Protein AF-A0A9P5SXA9-F1 (afdb_monomer_lite)

Structure (mmCIF, N/CA/C/O backbone):
data_AF-A0A9P5SXA9-F1
#
_entry.id   AF-A0A9P5SXA9-F1
#
loop_
_atom_site.group_PDB
_atom_site.id
_atom_site.type_symbol
_atom_site.label_atom_id
_atom_site.label_alt_id
_atom_site.label_comp_id
_atom_site.label_asym_id
_atom_site.label_entity_id
_atom_site.label_seq_id
_atom_site.pdbx_PDB_ins_code
_atom_site.Cartn_x
_atom_site.Cartn_y
_atom_site.Cartn_z
_atom_site.occupancy
_atom_site.B_iso_or_equiv
_atom_site.auth_seq_id
_atom_site.auth_comp_id
_atom_site.auth_asym_id
_atom_site.auth_atom_id
_atom_site.pdbx_PDB_model_num
ATOM 1 N N . MET A 1 1 ? -38.024 2.289 24.657 1.00 68.25 1 MET A N 1
ATOM 2 C CA . MET A 1 1 ? -37.169 1.736 25.730 1.00 68.25 1 MET A CA 1
ATOM 3 C C . MET A 1 1 ? -35.735 2.131 25.412 1.00 68.25 1 MET A C 1
ATOM 5 O O . MET A 1 1 ? -35.262 1.760 24.346 1.00 68.25 1 MET A O 1
ATOM 9 N N . SER A 1 2 ? -35.085 2.952 26.241 1.00 73.56 2 SER A N 1
ATOM 10 C CA . SER A 1 2 ? -33.697 3.376 25.991 1.00 73.56 2 SER A CA 1
ATOM 11 C C . SER A 1 2 ? -32.734 2.231 26.290 1.00 73.56 2 SER A C 1
ATOM 13 O O . SER A 1 2 ? -32.845 1.593 27.336 1.00 73.56 2 SER A O 1
ATOM 15 N N . ALA A 1 3 ? -31.807 1.958 25.372 1.00 77.06 3 ALA A N 1
ATOM 16 C CA . ALA A 1 3 ? -30.779 0.943 25.567 1.00 77.06 3 ALA A CA 1
ATOM 17 C C . ALA A 1 3 ? -29.860 1.308 26.757 1.00 77.06 3 ALA A C 1
ATOM 19 O O . ALA A 1 3 ? -29.607 2.493 26.994 1.00 77.06 3 ALA A O 1
ATOM 20 N N . PRO A 1 4 ? -29.354 0.319 27.515 1.00 84.00 4 PRO A N 1
ATOM 21 C CA . PRO A 1 4 ? -28.455 0.569 28.635 1.00 84.00 4 PRO A CA 1
ATOM 22 C C . PRO A 1 4 ? -27.124 1.160 28.150 1.00 84.00 4 PRO A C 1
ATOM 24 O O . PRO A 1 4 ? -26.476 0.613 27.256 1.00 84.00 4 PRO A O 1
ATOM 27 N N . LYS A 1 5 ? -26.702 2.270 28.767 1.00 91.19 5 LYS A N 1
ATOM 28 C CA . LYS A 1 5 ? -25.416 2.917 28.476 1.00 91.19 5 LYS A CA 1
ATOM 29 C C . LYS A 1 5 ? -24.250 2.060 28.966 1.00 91.19 5 LYS A C 1
ATOM 31 O O . LYS A 1 5 ? -24.265 1.545 30.085 1.00 91.19 5 LYS A O 1
ATOM 36 N N . LEU A 1 6 ? -23.216 1.941 28.143 1.00 93.81 6 LEU A N 1
ATOM 37 C CA . LEU A 1 6 ? -21.997 1.193 28.451 1.00 93.81 6 LEU A CA 1
ATOM 38 C C . LEU A 1 6 ? -21.001 2.094 29.188 1.00 93.81 6 LEU A C 1
ATOM 40 O O . LEU A 1 6 ? -20.871 3.263 28.847 1.00 93.81 6 LEU A O 1
ATOM 44 N N . LYS A 1 7 ? -20.261 1.557 30.161 1.00 94.00 7 LYS A N 1
ATOM 45 C CA . LYS A 1 7 ? -19.210 2.281 30.903 1.00 94.00 7 LYS A CA 1
ATOM 46 C C . LYS A 1 7 ? -17.819 1.754 30.554 1.00 94.00 7 LYS A C 1
ATOM 48 O O . LYS A 1 7 ? -17.688 0.583 30.180 1.00 94.00 7 LYS A O 1
ATOM 53 N N . CYS A 1 8 ? -16.801 2.608 30.654 1.00 93.50 8 CYS A N 1
ATOM 54 C CA . CYS A 1 8 ? -15.398 2.188 30.594 1.00 93.50 8 CYS A CA 1
ATOM 55 C C . CYS A 1 8 ? -14.982 1.533 31.925 1.00 93.50 8 CYS A C 1
ATOM 57 O O . CYS A 1 8 ? -15.440 1.958 32.983 1.00 93.50 8 CYS A O 1
ATOM 59 N N . SER A 1 9 ? -14.124 0.510 31.869 1.00 89.94 9 SER A N 1
ATOM 60 C CA . SER A 1 9 ? -13.563 -0.168 33.048 1.00 89.94 9 SER A CA 1
ATOM 61 C C . SER A 1 9 ? -12.592 0.714 33.835 1.00 89.94 9 SER A C 1
ATOM 63 O O . SER A 1 9 ? -12.562 0.639 35.055 1.00 89.94 9 SER A O 1
ATOM 65 N N . GLU A 1 10 ? -11.841 1.567 33.139 1.00 87.88 10 GLU A N 1
ATOM 66 C CA . GLU A 1 10 ? -10.810 2.437 33.723 1.00 87.88 10 GLU A CA 1
ATOM 67 C C . GLU A 1 10 ? -11.310 3.868 33.968 1.00 87.88 10 GLU A C 1
ATOM 69 O O . GLU A 1 10 ? -10.736 4.618 34.749 1.00 87.88 10 GLU A O 1
ATOM 74 N N . CYS A 1 11 ? -12.425 4.254 33.339 1.00 88.06 11 CYS A N 1
ATOM 75 C CA . CYS A 1 11 ? -13.067 5.561 33.503 1.00 88.06 11 CYS A CA 1
ATOM 76 C C . CYS A 1 11 ? -14.565 5.401 33.800 1.00 88.06 11 CYS A C 1
ATOM 78 O O . CYS A 1 11 ? -15.390 5.556 32.892 1.00 88.06 11 CYS A O 1
ATOM 80 N N . PRO A 1 12 ? -14.958 5.132 35.060 1.00 86.88 12 PRO A N 1
ATOM 81 C CA . PRO A 1 12 ? -16.361 4.910 35.429 1.00 86.88 12 PRO A CA 1
ATOM 82 C C . PRO A 1 12 ? -17.277 6.111 35.150 1.00 86.88 12 PRO A C 1
ATOM 84 O O . PRO A 1 12 ? -18.495 5.952 35.042 1.00 86.88 12 PRO A O 1
ATOM 87 N N . SER A 1 13 ? -16.687 7.306 35.042 1.00 90.81 13 SER A N 1
ATOM 88 C CA . SER A 1 13 ? -17.357 8.570 34.732 1.00 90.81 13 SER A CA 1
ATOM 89 C C . SER A 1 13 ? -17.796 8.689 33.270 1.00 90.81 13 SER A C 1
ATOM 91 O O . SER A 1 13 ? -18.710 9.456 32.976 1.00 90.81 13 SER A O 1
ATOM 93 N N . GLN A 1 14 ? -17.190 7.929 32.353 1.00 92.38 14 GLN A N 1
ATOM 94 C CA . GLN A 1 14 ? -17.508 7.983 30.928 1.00 92.38 14 GLN A CA 1
ATOM 95 C C . GLN A 1 14 ? -18.556 6.929 30.559 1.00 92.38 14 GLN A C 1
ATOM 97 O O . GLN A 1 14 ? -18.410 5.738 30.858 1.00 92.38 14 GLN A O 1
ATOM 102 N N . THR A 1 15 ? -19.616 7.374 29.879 1.00 95.31 15 THR A N 1
ATOM 103 C CA . THR A 1 15 ? -20.700 6.512 29.385 1.00 95.31 15 THR A CA 1
ATOM 104 C C . THR A 1 15 ? -20.813 6.606 27.869 1.00 95.31 15 THR A C 1
ATOM 106 O O . THR A 1 15 ? -20.615 7.675 27.301 1.00 95.31 15 THR A O 1
ATOM 109 N N . PHE A 1 16 ? -21.139 5.492 27.220 1.00 94.62 16 PHE A N 1
ATOM 110 C CA . PHE A 1 16 ? -21.165 5.349 25.767 1.00 94.62 16 PHE A CA 1
ATOM 111 C C . PHE A 1 16 ? -22.472 4.708 25.318 1.00 94.62 16 PHE A C 1
ATOM 113 O O . PHE A 1 16 ? -22.967 3.774 25.958 1.00 94.62 16 PHE A O 1
ATOM 120 N N . ASP A 1 17 ? -22.985 5.156 24.177 1.00 93.94 17 ASP A N 1
ATOM 121 C CA . ASP A 1 17 ? -24.229 4.637 23.603 1.00 93.94 17 ASP A CA 1
ATOM 122 C C . ASP A 1 17 ? -23.984 3.385 22.741 1.00 93.94 17 ASP A C 1
ATOM 124 O O . ASP A 1 17 ? -24.914 2.660 22.394 1.00 93.94 17 ASP A O 1
ATOM 128 N N . SER A 1 18 ? -22.720 3.088 22.413 1.00 94.44 18 SER A N 1
ATOM 129 C CA . SER A 1 18 ? -22.338 1.909 21.629 1.00 94.44 18 SER A CA 1
ATOM 130 C C . SER A 1 18 ? -21.039 1.257 22.106 1.00 94.44 18 SER A C 1
ATOM 132 O O . SER A 1 18 ? -20.139 1.904 22.652 1.00 94.44 18 SER A O 1
ATOM 134 N N . LYS A 1 19 ? -20.915 -0.056 21.854 1.00 92.31 19 LYS A N 1
ATOM 135 C CA . LYS A 1 19 ? -19.689 -0.824 22.144 1.00 92.31 19 LYS A CA 1
ATOM 136 C C . LYS A 1 19 ? -18.479 -0.266 21.391 1.00 92.31 19 LYS A C 1
ATOM 138 O O . LYS A 1 19 ? -17.380 -0.258 21.937 1.00 92.31 19 LYS A O 1
ATOM 143 N N . GLU A 1 20 ? -18.694 0.226 20.173 1.00 92.69 20 GLU A N 1
ATOM 144 C CA . GLU A 1 20 ? -17.646 0.785 19.320 1.00 92.69 20 GLU A CA 1
ATOM 145 C C . GLU A 1 20 ? -17.099 2.112 19.865 1.00 92.69 20 GLU A C 1
ATOM 147 O O . GLU A 1 20 ? -15.885 2.292 19.927 1.00 92.69 20 GLU A O 1
ATOM 152 N N . GLN A 1 21 ? -17.963 3.012 20.350 1.00 93.06 21 GLN A N 1
ATOM 153 C CA . GLN A 1 21 ? -17.519 4.246 21.012 1.00 93.06 21 GLN A CA 1
ATOM 154 C C . GLN A 1 21 ? -16.681 3.948 22.261 1.00 93.06 21 GLN A C 1
ATOM 156 O O . GLN A 1 21 ? -15.612 4.534 22.433 1.00 93.06 21 GLN A O 1
ATOM 161 N N . ARG A 1 22 ? -17.115 2.987 23.092 1.00 94.44 22 ARG A N 1
ATOM 162 C CA . ARG A 1 22 ? -16.336 2.548 24.259 1.00 94.44 22 ARG A CA 1
ATOM 163 C C . ARG A 1 22 ? -14.976 1.986 23.842 1.00 94.44 22 ARG A C 1
ATOM 165 O O . ARG A 1 22 ? -13.965 2.326 24.446 1.00 94.44 22 ARG A O 1
ATOM 172 N N . ARG A 1 23 ? -14.940 1.136 22.808 1.00 91.56 23 ARG A N 1
ATOM 173 C CA . ARG A 1 23 ? -13.695 0.544 22.293 1.00 91.56 23 ARG A CA 1
ATOM 174 C C . ARG A 1 23 ? -12.734 1.622 21.792 1.00 91.56 23 ARG A C 1
ATOM 176 O O . ARG A 1 23 ? -11.554 1.573 22.125 1.00 91.56 23 ARG A O 1
ATOM 183 N N . ARG A 1 24 ? -13.237 2.602 21.035 1.00 91.00 24 ARG A N 1
ATOM 184 C CA . ARG A 1 24 ? -12.450 3.745 20.554 1.00 91.00 24 ARG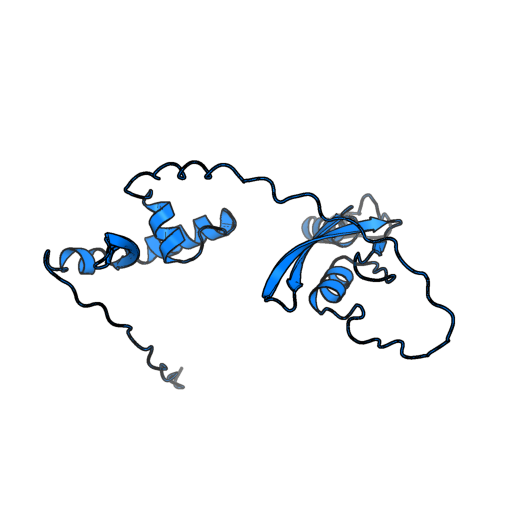 A CA 1
ATOM 185 C C . ARG A 1 24 ? -11.874 4.560 21.708 1.00 91.00 24 ARG A C 1
ATOM 187 O O . ARG A 1 24 ? -10.689 4.856 21.685 1.00 91.00 24 ARG A O 1
ATOM 194 N N . HIS A 1 25 ? -12.675 4.845 22.734 1.00 90.75 25 HIS A N 1
ATOM 195 C CA . HIS A 1 25 ? -12.199 5.523 23.938 1.00 90.75 25 HIS A CA 1
ATOM 196 C C . HIS A 1 25 ? -11.067 4.745 24.626 1.00 90.75 25 HIS A C 1
ATOM 198 O O . HIS A 1 25 ? -10.008 5.314 24.870 1.00 90.75 25 HIS A O 1
ATOM 204 N N . CYS A 1 26 ? -11.230 3.440 24.864 1.00 88.56 26 CYS A N 1
ATOM 205 C CA . CYS A 1 26 ? -10.159 2.628 25.455 1.00 88.56 26 CYS A CA 1
ATOM 206 C C . CYS A 1 26 ? -8.877 2.648 24.603 1.00 88.56 26 CYS A C 1
ATOM 208 O O . CYS A 1 26 ? -7.780 2.780 25.131 1.00 88.56 26 CYS A O 1
ATOM 210 N N . LEU A 1 27 ? -9.005 2.602 23.276 1.00 87.12 27 LEU A N 1
ATOM 211 C CA . LEU A 1 27 ? -7.866 2.688 22.356 1.00 87.12 27 LEU A CA 1
ATOM 212 C C . LEU A 1 27 ? -7.170 4.059 22.332 1.00 87.12 27 LEU A C 1
ATOM 214 O O . LEU A 1 27 ? -6.015 4.133 21.908 1.00 87.12 27 LEU A O 1
ATOM 218 N N . GLU A 1 28 ? -7.855 5.137 22.706 1.00 84.94 28 GLU A N 1
ATOM 219 C CA . GLU A 1 28 ? -7.305 6.499 22.681 1.00 84.94 28 GLU A CA 1
ATOM 220 C C . GLU A 1 28 ? -6.733 6.942 24.029 1.00 84.94 28 GLU A C 1
ATOM 222 O O . GLU A 1 28 ? -5.735 7.668 24.055 1.00 84.94 28 GLU A O 1
ATOM 227 N N . TYR A 1 29 ? -7.343 6.506 25.129 1.00 83.75 29 TYR A N 1
ATOM 228 C CA . TYR A 1 29 ? -7.031 6.992 26.473 1.00 83.75 29 TYR A CA 1
ATOM 229 C C . TYR A 1 29 ? -6.305 5.959 27.343 1.00 83.75 29 TYR A C 1
ATOM 231 O O . TYR A 1 29 ? -5.542 6.371 28.208 1.00 83.75 29 TYR A O 1
ATOM 239 N N . HIS A 1 30 ? -6.466 4.659 27.065 1.00 84.69 30 HIS A N 1
ATOM 240 C CA . HIS A 1 30 ? -5.994 3.558 27.928 1.00 84.69 30 HIS A CA 1
ATOM 241 C C . HIS A 1 30 ? -5.056 2.584 27.201 1.00 84.69 30 HIS A C 1
ATOM 243 O O . HIS A 1 30 ? -4.965 1.411 27.541 1.00 84.69 30 HIS A O 1
ATOM 249 N N . SER A 1 31 ? -4.404 3.020 26.119 1.00 86.88 31 SER A N 1
ATOM 250 C CA . SER A 1 31 ? -3.364 2.198 25.490 1.00 86.88 31 SER A CA 1
ATOM 251 C C . SER A 1 31 ? -2.041 2.420 26.212 1.00 86.88 31 SER A C 1
ATOM 253 O O . SER A 1 31 ? -1.509 3.522 26.136 1.00 86.88 31 SER A O 1
ATOM 255 N N . GLU A 1 32 ? -1.482 1.369 26.811 1.00 88.69 32 GLU A N 1
ATOM 256 C CA . GLU A 1 32 ? -0.187 1.420 27.513 1.00 88.69 32 GLU A CA 1
ATOM 257 C C . GLU A 1 32 ? 0.946 1.960 26.630 1.00 88.69 32 GLU A C 1
ATOM 259 O O . GLU A 1 32 ? 1.801 2.718 27.077 1.00 88.69 32 GLU A O 1
ATOM 264 N N . SER A 1 33 ? 0.943 1.607 25.345 1.00 91.00 33 SER A N 1
ATOM 265 C CA . SER A 1 33 ? 1.870 2.161 24.365 1.00 91.00 33 SER A CA 1
ATOM 266 C C . SER A 1 33 ? 1.293 2.121 22.952 1.00 91.00 33 SER A C 1
ATOM 268 O O . SER A 1 33 ? 0.279 1.469 22.665 1.00 91.00 33 SER A O 1
ATOM 270 N N . PHE A 1 34 ? 1.910 2.865 22.037 1.00 91.19 34 PHE A N 1
ATOM 271 C CA . PHE A 1 34 ? 1.612 2.767 20.612 1.00 91.19 34 PHE A CA 1
ATOM 272 C C . PHE A 1 34 ? 2.799 3.182 19.749 1.00 91.19 34 PHE A C 1
ATOM 274 O O . PHE A 1 34 ? 3.657 3.949 20.168 1.00 91.19 34 PHE A O 1
ATOM 281 N N . VAL A 1 35 ? 2.818 2.698 18.507 1.00 90.38 35 VAL A N 1
ATOM 282 C CA . VAL A 1 35 ? 3.877 3.012 17.543 1.00 90.38 35 VAL A CA 1
ATOM 283 C C . VAL A 1 35 ? 3.445 4.158 16.627 1.00 90.38 35 VAL A C 1
ATOM 285 O O . VAL A 1 35 ? 2.325 4.167 16.097 1.00 90.38 35 VAL A O 1
ATOM 288 N N . VAL A 1 36 ? 4.345 5.117 16.419 1.00 90.50 36 VAL A N 1
ATOM 289 C CA . VAL A 1 36 ? 4.231 6.204 15.440 1.00 90.50 36 VAL A CA 1
ATOM 290 C C . VAL A 1 36 ? 5.352 6.065 14.420 1.00 90.50 36 VAL A C 1
ATOM 292 O O . VAL A 1 36 ? 6.499 5.834 14.782 1.00 90.50 36 VAL A O 1
ATOM 295 N N . SER A 1 37 ? 5.025 6.202 13.138 1.00 89.06 37 SER A N 1
ATOM 296 C CA . SER A 1 37 ? 6.024 6.278 12.072 1.00 89.06 37 SER A CA 1
ATOM 297 C C . SER A 1 37 ? 6.340 7.741 11.783 1.00 89.06 37 SER A C 1
ATOM 299 O O . SER A 1 37 ? 5.430 8.512 11.467 1.00 89.06 37 SER A O 1
ATOM 301 N N . VAL A 1 38 ? 7.612 8.105 11.911 1.00 89.19 38 VAL A N 1
ATOM 302 C CA . VAL A 1 38 ? 8.133 9.460 11.704 1.00 89.19 38 VAL A CA 1
ATOM 303 C C . VAL A 1 38 ? 9.101 9.433 10.534 1.00 89.19 38 VAL A C 1
ATOM 305 O O . VAL A 1 38 ? 9.943 8.542 10.451 1.00 89.19 38 VAL A O 1
ATOM 308 N N . THR A 1 39 ? 8.980 10.400 9.632 1.00 85.25 39 THR A N 1
ATOM 309 C CA . THR A 1 39 ? 9.922 10.576 8.525 1.00 85.25 39 THR A CA 1
ATOM 310 C C . THR A 1 39 ? 11.017 11.542 8.965 1.00 85.25 39 THR A C 1
ATOM 312 O O . THR A 1 39 ? 10.729 12.687 9.316 1.00 85.25 39 THR A O 1
ATOM 315 N N . THR A 1 40 ? 12.266 11.086 8.977 1.00 81.38 40 THR A N 1
ATOM 316 C CA . THR A 1 40 ? 13.434 11.915 9.308 1.00 81.38 40 THR A CA 1
ATOM 317 C C . THR A 1 40 ? 13.748 12.902 8.178 1.00 81.38 40 THR A C 1
ATOM 319 O O . THR A 1 40 ? 13.273 12.748 7.053 1.00 81.38 40 THR A O 1
ATOM 322 N N . LYS A 1 41 ? 14.622 13.891 8.436 1.00 80.81 41 LYS A N 1
ATOM 323 C CA . LYS A 1 41 ? 15.126 14.815 7.395 1.00 80.81 41 LYS A CA 1
ATOM 324 C C . LYS A 1 41 ? 15.796 14.084 6.219 1.00 80.81 41 LYS A C 1
ATOM 326 O O . LYS A 1 41 ? 15.776 14.584 5.104 1.00 80.81 41 LYS A O 1
ATOM 331 N N . SER A 1 42 ? 16.346 12.890 6.455 1.00 83.00 42 SER A N 1
ATOM 332 C CA . SER A 1 42 ? 16.931 12.026 5.421 1.00 83.00 42 SER A CA 1
ATOM 333 C C . SER A 1 42 ? 15.899 11.239 4.600 1.00 83.00 42 SER A C 1
ATOM 335 O O . SER A 1 42 ? 16.283 10.460 3.734 1.00 83.00 42 SER A O 1
ATOM 337 N N . GLY A 1 43 ? 14.599 11.398 4.874 1.00 82.81 43 GLY A N 1
ATOM 338 C CA . GLY A 1 43 ? 13.525 10.649 4.218 1.00 82.81 43 GLY A CA 1
ATOM 339 C C . GLY A 1 43 ? 13.323 9.230 4.759 1.00 82.81 43 GLY A C 1
ATOM 340 O O . GLY A 1 43 ? 12.431 8.524 4.293 1.00 82.81 43 GLY A O 1
ATOM 341 N N . ALA A 1 44 ? 14.105 8.802 5.755 1.00 84.44 44 ALA A N 1
ATOM 342 C CA . ALA A 1 44 ? 13.945 7.490 6.370 1.00 84.44 44 ALA A CA 1
ATOM 343 C C . ALA A 1 44 ? 12.712 7.463 7.283 1.00 84.44 44 ALA A C 1
ATOM 345 O O . ALA A 1 44 ? 12.476 8.380 8.070 1.00 84.44 44 ALA A O 1
ATOM 346 N N . VAL A 1 45 ? 11.925 6.389 7.203 1.00 85.88 45 VAL A N 1
ATOM 347 C CA . VAL A 1 45 ? 10.767 6.182 8.080 1.00 85.88 45 VAL A CA 1
ATOM 348 C C . VAL A 1 45 ? 11.207 5.392 9.309 1.00 85.88 45 VAL A C 1
ATOM 350 O O . VAL A 1 45 ? 11.500 4.201 9.220 1.00 85.88 45 VAL A O 1
ATOM 353 N N . VAL A 1 46 ? 11.221 6.044 10.468 1.00 89.56 46 VAL A N 1
ATOM 354 C CA . VAL A 1 46 ? 11.565 5.438 11.759 1.00 89.56 46 VAL A CA 1
ATOM 355 C C . VAL A 1 46 ? 10.287 5.146 12.541 1.00 89.56 46 VAL A C 1
ATOM 357 O O . VAL A 1 46 ? 9.371 5.967 12.603 1.00 89.56 46 VAL A O 1
ATOM 360 N N . LYS A 1 47 ? 10.205 3.953 13.135 1.00 90.94 47 LYS A N 1
ATOM 361 C CA . LYS A 1 47 ? 9.108 3.564 14.030 1.00 90.94 47 LYS A CA 1
ATOM 362 C C . LYS A 1 47 ? 9.500 3.883 15.465 1.00 90.94 47 LYS A C 1
ATOM 364 O O . LYS A 1 47 ? 10.500 3.379 15.960 1.00 90.94 47 LYS A O 1
ATOM 369 N N . VAL A 1 48 ? 8.688 4.698 16.117 1.00 90.69 48 VAL A N 1
ATOM 370 C CA . VAL A 1 48 ? 8.923 5.217 17.460 1.00 90.69 48 VAL A CA 1
ATOM 371 C C . VAL A 1 48 ? 7.823 4.698 18.373 1.00 90.69 48 VAL A C 1
ATOM 373 O O . VAL A 1 48 ? 6.641 4.828 18.049 1.00 90.69 48 VAL A O 1
ATOM 376 N N . VAL A 1 49 ? 8.201 4.097 19.498 1.00 91.81 49 VAL A N 1
ATOM 377 C CA . VAL A 1 49 ? 7.257 3.638 20.521 1.00 91.81 49 VAL A CA 1
ATOM 378 C C . VAL A 1 49 ? 7.001 4.789 21.487 1.00 91.81 49 VAL A C 1
ATOM 380 O O . VAL A 1 49 ? 7.937 5.383 22.012 1.00 91.81 49 VAL A O 1
ATOM 383 N N . VAL A 1 50 ? 5.731 5.125 21.690 1.00 92.00 50 VAL A N 1
ATOM 384 C CA . VAL A 1 50 ? 5.282 6.131 22.653 1.00 92.00 50 VAL A CA 1
ATOM 385 C C . VAL A 1 50 ? 4.605 5.400 23.800 1.00 92.00 50 VAL A C 1
ATOM 387 O O . VAL A 1 50 ? 3.588 4.734 23.594 1.00 92.00 50 VAL A O 1
ATOM 390 N N . GLU A 1 51 ? 5.172 5.529 24.993 1.00 91.56 51 GLU A N 1
ATOM 391 C CA . GLU A 1 51 ? 4.684 4.889 26.212 1.00 91.56 51 GLU A CA 1
ATOM 392 C C . GLU A 1 51 ? 3.803 5.844 27.021 1.00 91.56 51 GLU A C 1
ATOM 394 O O . GLU A 1 51 ? 4.004 7.067 27.042 1.00 91.56 51 GLU A O 1
ATOM 399 N N . GLN A 1 52 ? 2.798 5.274 27.678 1.00 92.00 52 GLN A N 1
ATOM 400 C CA . GLN A 1 52 ? 1.950 5.974 28.624 1.00 92.00 52 GLN A CA 1
ATOM 401 C C . GLN A 1 52 ? 2.534 5.827 30.031 1.00 92.00 52 GLN A C 1
ATOM 403 O O . GLN A 1 52 ? 2.696 4.723 30.540 1.00 92.00 52 GLN A O 1
ATOM 408 N N . VAL A 1 53 ? 2.820 6.958 30.671 1.00 89.81 53 VAL A N 1
ATOM 409 C CA . VAL A 1 53 ? 3.310 7.034 32.050 1.00 89.81 53 VAL A CA 1
ATOM 410 C C . VAL A 1 53 ? 2.367 7.951 32.820 1.00 89.81 53 VAL A C 1
ATOM 412 O O . VAL A 1 53 ? 2.138 9.091 32.411 1.00 89.81 53 VAL A O 1
ATOM 415 N N . ASP A 1 54 ? 1.769 7.441 33.897 1.00 87.56 54 ASP A N 1
ATOM 416 C CA . ASP A 1 54 ? 0.813 8.172 34.746 1.00 87.56 54 ASP A CA 1
ATOM 417 C C . ASP A 1 54 ? -0.378 8.774 33.969 1.00 87.56 54 ASP A C 1
ATOM 419 O O . ASP A 1 54 ? -0.788 9.918 34.179 1.00 87.56 54 ASP A O 1
ATOM 423 N N . GLY A 1 55 ? -0.919 8.021 33.003 1.00 84.81 55 GLY A N 1
ATOM 424 C CA . GLY A 1 55 ? -2.054 8.458 32.180 1.00 84.81 55 GLY A CA 1
ATOM 425 C C . GLY A 1 55 ? -1.714 9.530 31.135 1.00 84.81 55 GLY A C 1
ATOM 426 O O . GLY A 1 55 ? -2.615 10.051 30.472 1.00 84.81 55 GLY A O 1
ATOM 427 N N . LYS A 1 56 ? -0.431 9.858 30.943 1.00 90.38 56 LYS A N 1
ATOM 428 C CA . LYS A 1 56 ? 0.048 10.782 29.906 1.00 90.38 56 LYS A CA 1
ATOM 429 C C . LYS A 1 56 ? 1.022 10.077 28.968 1.00 90.38 56 LYS A C 1
ATOM 431 O O . LYS A 1 56 ? 1.856 9.292 29.397 1.00 90.38 56 LYS A O 1
ATOM 436 N N . TYR A 1 57 ? 0.944 10.384 27.682 1.00 91.25 57 TYR A N 1
ATOM 437 C CA . TYR A 1 57 ? 1.889 9.895 26.684 1.00 91.25 57 TYR A CA 1
ATOM 438 C C . TYR A 1 57 ? 3.118 10.800 26.665 1.00 91.25 57 TYR A C 1
ATOM 440 O O . TYR A 1 57 ? 2.988 11.995 26.375 1.00 91.25 57 TYR A O 1
ATOM 448 N N . LYS A 1 58 ? 4.291 10.245 26.981 1.00 91.81 58 LYS A N 1
ATOM 449 C CA . LYS A 1 58 ? 5.559 10.988 26.962 1.00 91.81 58 LYS A CA 1
ATOM 450 C C . LYS A 1 58 ? 6.142 10.997 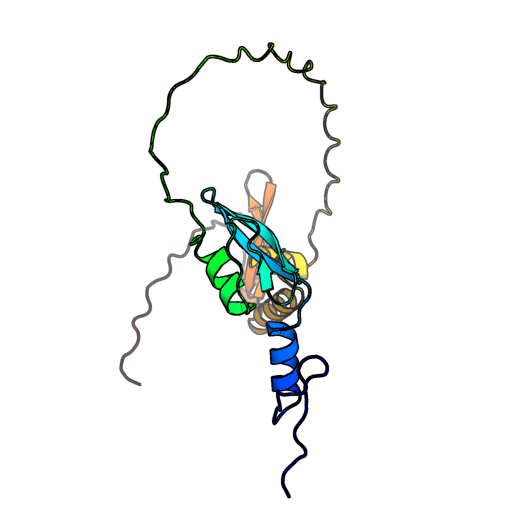25.555 1.00 91.81 58 LYS A C 1
ATOM 452 O O . LYS A 1 58 ? 6.226 9.950 24.913 1.00 91.81 58 LYS A O 1
ATOM 457 N N . CYS A 1 59 ? 6.531 12.171 25.066 1.00 90.06 59 CYS A N 1
ATOM 458 C CA . CYS A 1 59 ? 7.266 12.251 23.812 1.00 90.06 59 CYS A CA 1
ATOM 459 C C . CYS A 1 59 ? 8.691 11.702 24.019 1.00 90.06 59 CYS A C 1
ATOM 461 O O . CYS A 1 59 ? 9.344 12.086 24.984 1.00 90.06 59 CYS A O 1
ATOM 463 N N . PRO A 1 60 ? 9.209 10.832 23.138 1.00 87.75 60 PRO A N 1
ATOM 464 C CA . PRO A 1 60 ? 10.591 10.359 23.240 1.00 87.75 60 PRO A CA 1
ATOM 465 C C . PRO A 1 60 ? 11.617 11.380 22.727 1.00 87.75 60 PRO A C 1
ATOM 467 O O . PRO A 1 60 ? 12.814 11.162 22.876 1.00 87.75 60 PRO A O 1
ATOM 470 N N . PHE A 1 61 ? 11.163 12.478 22.115 1.00 86.69 61 PHE A N 1
ATOM 471 C CA . PHE A 1 61 ? 12.022 13.509 21.527 1.00 86.69 61 PHE A CA 1
ATOM 472 C C . PHE A 1 61 ? 12.062 14.813 22.335 1.00 86.69 61 PHE A C 1
ATOM 474 O O . PHE A 1 61 ? 12.920 15.651 22.080 1.00 86.69 61 PHE A O 1
ATOM 481 N N . CYS A 1 62 ? 11.154 15.015 23.295 1.00 86.62 62 CYS A N 1
ATOM 482 C CA . CYS A 1 62 ? 11.127 16.215 24.133 1.00 86.62 62 CYS A CA 1
ATOM 483 C C . CYS A 1 62 ? 10.519 15.935 25.515 1.00 86.62 62 CYS A C 1
ATOM 485 O O . CYS A 1 62 ? 9.978 14.862 25.768 1.00 86.62 62 CYS A O 1
ATOM 487 N N . ALA A 1 63 ? 10.571 16.924 26.410 1.00 86.88 63 ALA A N 1
ATOM 488 C CA . ALA A 1 63 ? 10.005 16.824 27.757 1.00 86.88 63 ALA A CA 1
ATOM 489 C C . ALA A 1 63 ? 8.469 16.987 27.813 1.00 86.88 63 ALA A C 1
ATOM 491 O O . ALA A 1 63 ? 7.880 16.897 28.893 1.00 86.88 63 ALA A O 1
ATOM 492 N N . GLU A 1 64 ? 7.798 17.236 26.682 1.00 87.69 64 GLU A N 1
ATOM 493 C CA . GLU A 1 64 ? 6.345 17.401 26.665 1.00 87.69 64 GLU A CA 1
ATOM 494 C C . GLU A 1 64 ? 5.609 16.068 26.847 1.00 87.69 64 GLU A C 1
ATOM 496 O O . GLU A 1 64 ? 6.026 14.997 26.393 1.00 87.69 64 GLU A O 1
ATOM 501 N N . SER A 1 65 ? 4.452 16.148 27.506 1.00 90.88 65 SER A N 1
ATOM 502 C CA . SER A 1 65 ? 3.546 15.018 27.682 1.00 90.88 65 SER A CA 1
ATOM 503 C C . SER A 1 65 ? 2.131 15.403 27.271 1.00 90.88 65 SER A C 1
ATOM 505 O O . SER A 1 65 ? 1.657 16.503 27.561 1.00 90.88 65 SER A O 1
ATOM 507 N N . VAL A 1 66 ? 1.447 14.489 26.584 1.00 90.06 66 VAL A N 1
ATOM 508 C CA . VAL A 1 66 ? 0.108 14.728 26.034 1.00 90.06 66 VAL A CA 1
ATOM 509 C C . VAL A 1 66 ? -0.871 13.714 26.608 1.00 90.06 66 VAL A C 1
ATOM 511 O O . VAL A 1 66 ? -0.574 12.529 26.709 1.00 90.06 66 VAL A O 1
ATOM 514 N N . THR A 1 67 ? -2.071 14.155 26.974 1.00 88.62 67 THR A N 1
ATOM 515 C CA . THR A 1 67 ? -3.093 13.304 27.616 1.00 88.62 67 THR A CA 1
ATOM 516 C C . THR A 1 67 ? -3.862 12.414 26.640 1.00 88.62 67 THR A C 1
ATOM 518 O O . THR A 1 67 ? -4.606 11.535 27.060 1.00 88.62 67 THR A O 1
ATOM 521 N N . THR A 1 68 ? -3.716 12.632 25.330 1.00 86.12 68 THR A N 1
ATOM 522 C CA . THR A 1 68 ? -4.449 11.886 24.299 1.00 86.12 68 THR A CA 1
ATOM 523 C C . THR A 1 68 ? -3.509 11.333 23.241 1.00 86.12 68 THR A C 1
ATOM 525 O O . THR A 1 68 ? -2.588 12.015 22.787 1.00 86.12 68 THR A O 1
ATOM 528 N N . LYS A 1 69 ? -3.800 10.117 22.773 1.00 88.31 69 LYS A N 1
ATOM 529 C CA . LYS A 1 69 ? -3.045 9.438 21.711 1.00 88.31 69 LYS A CA 1
ATOM 530 C C . LYS A 1 69 ? -3.029 10.204 20.387 1.00 88.31 69 LYS A C 1
ATOM 532 O O . LYS A 1 69 ? -2.048 10.193 19.647 1.00 88.31 69 LYS A O 1
ATOM 537 N N . ARG A 1 70 ? -4.136 10.882 20.063 1.00 88.12 70 ARG A N 1
ATOM 538 C CA . ARG A 1 70 ? -4.235 11.725 18.863 1.00 88.12 70 ARG A CA 1
ATOM 539 C C . ARG A 1 70 ? -3.316 12.940 18.968 1.00 88.12 70 ARG A C 1
ATOM 541 O O . ARG A 1 70 ? -2.650 13.265 17.988 1.00 88.12 70 ARG A O 1
ATOM 548 N N . GLY A 1 71 ? -3.275 13.579 20.137 1.00 87.50 71 GLY A N 1
ATOM 549 C CA . GLY A 1 71 ? -2.399 14.716 20.396 1.00 87.50 71 GLY A CA 1
ATOM 550 C C . GLY A 1 71 ? -0.922 14.329 20.340 1.00 87.50 71 GLY A C 1
ATOM 551 O O . GLY A 1 71 ? -0.167 14.981 19.628 1.00 87.50 71 GLY A O 1
ATOM 552 N N . SER A 1 72 ? -0.526 13.221 20.977 1.00 89.25 72 SER A N 1
ATOM 553 C CA . SER A 1 72 ? 0.859 12.732 20.917 1.00 89.25 72 SER A CA 1
ATOM 554 C C . SER A 1 72 ? 1.270 12.307 19.505 1.00 89.25 72 SER A C 1
ATOM 556 O O . SER A 1 72 ? 2.347 12.678 19.052 1.00 89.25 72 SER A O 1
ATOM 558 N N . ARG A 1 73 ? 0.404 11.624 18.741 1.00 89.88 73 ARG A N 1
ATOM 559 C CA . ARG A 1 73 ? 0.692 11.308 17.328 1.00 89.88 73 ARG A CA 1
ATOM 560 C C . ARG A 1 73 ? 0.874 12.567 16.479 1.00 89.88 73 ARG A C 1
ATOM 562 O O . ARG A 1 73 ? 1.757 12.586 15.628 1.00 89.88 73 ARG A O 1
ATOM 569 N N . LYS A 1 74 ? 0.029 13.585 16.676 1.00 89.69 74 LYS A N 1
ATOM 570 C CA . LYS A 1 74 ? 0.131 14.859 15.954 1.00 89.69 74 LYS A CA 1
ATOM 571 C C . LYS A 1 74 ? 1.450 15.559 16.289 1.00 89.69 74 LYS A C 1
ATOM 573 O O . LYS A 1 74 ? 2.205 15.871 15.380 1.00 89.69 74 LYS A O 1
ATOM 578 N N . HIS A 1 75 ? 1.746 15.691 17.580 1.00 89.50 75 HIS A N 1
ATOM 579 C CA . HIS A 1 75 ? 2.976 16.286 18.097 1.00 89.50 75 HIS A CA 1
ATOM 580 C C . HIS A 1 75 ? 4.237 15.617 17.522 1.00 89.50 75 HIS A C 1
ATOM 582 O O . HIS A 1 75 ? 5.094 16.295 16.966 1.00 89.50 75 HIS A O 1
ATOM 588 N N . VAL A 1 76 ? 4.303 14.281 17.572 1.00 88.62 76 VAL A N 1
ATOM 589 C CA . VAL A 1 76 ? 5.449 13.507 17.068 1.00 88.62 76 VAL A CA 1
ATOM 590 C C . VAL A 1 76 ? 5.564 13.569 15.537 1.00 88.62 76 VAL A C 1
ATOM 592 O O . VAL A 1 76 ? 6.666 13.604 15.006 1.00 88.62 76 VAL A O 1
ATOM 595 N N . LYS A 1 77 ? 4.444 13.573 14.798 1.00 84.69 77 LYS A N 1
ATOM 596 C CA . LYS A 1 77 ? 4.456 13.539 13.323 1.00 84.69 77 LYS A CA 1
ATOM 597 C C . LYS A 1 77 ? 4.750 14.897 12.690 1.00 84.69 77 LYS A C 1
ATOM 599 O O . LYS A 1 77 ? 5.380 14.951 11.640 1.00 84.69 77 LYS A O 1
ATOM 604 N N . GLU A 1 78 ? 4.258 15.975 13.288 1.00 79.81 78 GLU A N 1
ATOM 605 C CA . GLU A 1 78 ? 4.461 17.331 12.772 1.00 79.81 78 GLU A CA 1
ATOM 606 C C . GLU A 1 78 ? 5.849 17.890 13.136 1.00 79.81 78 GLU A C 1
ATOM 608 O O . GLU A 1 78 ? 6.134 19.034 12.804 1.00 79.81 78 GLU A O 1
ATOM 613 N N . ASN A 1 79 ? 6.721 17.094 13.780 1.00 66.50 79 ASN A N 1
ATOM 614 C CA . ASN A 1 79 ? 8.056 17.502 14.240 1.00 66.50 79 ASN A CA 1
ATOM 615 C C . ASN A 1 79 ? 8.035 18.818 15.047 1.00 66.50 79 ASN A C 1
ATOM 617 O O . ASN A 1 79 ? 9.007 19.567 15.051 1.00 66.50 79 ASN A O 1
ATOM 621 N N . VAL A 1 80 ? 6.924 19.108 15.737 1.00 63.03 80 VAL A N 1
ATOM 622 C CA . VAL A 1 80 ? 6.748 20.348 16.520 1.00 63.03 80 VAL A CA 1
ATOM 623 C C . VAL A 1 80 ? 7.588 20.305 17.805 1.00 63.03 80 VAL A C 1
ATOM 625 O O . VAL A 1 80 ? 7.844 21.330 18.427 1.00 63.03 80 VAL A O 1
ATOM 628 N N . CYS A 1 81 ? 8.088 19.125 18.182 1.00 62.25 81 CYS A N 1
ATOM 629 C CA . CYS A 1 81 ? 9.096 18.951 19.218 1.00 62.25 81 CYS A CA 1
ATOM 630 C C . CYS A 1 81 ? 10.489 19.410 18.745 1.00 62.25 81 CYS A C 1
ATOM 632 O O . CYS A 1 81 ? 11.325 18.594 18.371 1.00 62.25 81 CYS A O 1
ATOM 634 N N . GLY A 1 82 ? 10.733 20.723 18.780 1.00 54.56 82 GLY A N 1
ATOM 635 C CA . GLY A 1 82 ? 12.058 21.290 19.063 1.00 54.56 82 GLY A CA 1
ATOM 636 C C . GLY A 1 82 ? 13.217 20.907 18.136 1.00 54.56 82 GLY A C 1
ATOM 637 O O . GLY A 1 82 ? 14.285 20.563 18.630 1.00 54.56 82 GLY A O 1
ATOM 638 N N . TRP A 1 83 ? 13.056 21.023 16.815 1.00 49.88 83 TRP A N 1
ATOM 639 C CA . TRP A 1 83 ? 14.215 21.122 15.907 1.00 49.88 83 TRP A CA 1
ATOM 640 C C . TRP A 1 83 ? 14.643 22.559 15.582 1.00 49.88 83 TRP A C 1
ATOM 642 O O . TRP A 1 83 ? 15.605 22.726 14.841 1.00 49.88 83 TRP A O 1
ATOM 652 N N . ASP A 1 84 ? 13.967 23.559 16.155 1.00 42.53 84 ASP A N 1
ATOM 653 C CA . ASP A 1 84 ? 14.214 24.989 15.909 1.00 42.53 84 ASP A CA 1
ATOM 654 C C . ASP A 1 84 ? 14.117 25.833 17.196 1.00 42.53 84 ASP A C 1
ATOM 656 O O . ASP A 1 84 ? 13.596 26.941 17.204 1.00 42.53 84 ASP A O 1
ATOM 660 N N . ASN A 1 85 ? 14.615 25.305 18.316 1.00 41.09 85 ASN A N 1
ATOM 661 C CA . ASN A 1 85 ? 15.069 26.174 19.399 1.00 41.09 85 ASN A CA 1
ATOM 662 C C . ASN A 1 85 ? 16.591 26.087 19.427 1.00 41.09 85 ASN A C 1
ATOM 664 O O . ASN A 1 85 ? 17.165 25.285 20.161 1.00 41.09 85 ASN A O 1
ATOM 668 N N . ASN A 1 86 ? 17.220 26.919 18.592 1.00 42.16 86 ASN A N 1
ATOM 669 C CA . ASN A 1 86 ? 18.501 27.512 18.948 1.00 42.16 86 ASN A CA 1
ATOM 670 C C . ASN A 1 86 ? 18.334 28.106 20.346 1.00 42.16 86 ASN A C 1
ATOM 672 O O . ASN A 1 86 ? 17.683 29.134 20.522 1.00 42.16 86 ASN A O 1
ATOM 676 N N . GLN A 1 87 ? 18.883 27.420 21.338 1.00 38.25 87 GLN A N 1
ATOM 677 C CA . GLN A 1 87 ? 19.339 28.074 22.547 1.00 38.25 87 GLN A CA 1
ATOM 678 C C . GLN A 1 87 ? 20.784 28.483 22.258 1.00 38.25 87 GLN A C 1
ATOM 680 O O . GLN A 1 87 ? 21.731 27.819 22.665 1.00 38.25 87 GLN A O 1
ATOM 685 N N . ASP A 1 88 ? 20.914 29.529 21.440 1.00 46.41 88 ASP A N 1
ATOM 686 C CA . ASP A 1 88 ? 22.065 30.414 21.515 1.00 46.41 88 ASP A CA 1
ATOM 687 C C . ASP A 1 88 ? 21.872 31.215 22.801 1.00 46.41 88 ASP A C 1
ATOM 689 O O . ASP A 1 88 ? 20.959 32.033 22.884 1.00 46.41 88 ASP A O 1
ATOM 693 N N . GLU A 1 89 ? 22.672 30.909 23.813 1.00 47.03 89 GLU A N 1
ATOM 694 C CA . GLU A 1 89 ? 23.207 31.888 24.755 1.00 47.03 89 GLU A CA 1
ATOM 695 C C . GLU A 1 89 ? 24.452 31.259 25.395 1.00 47.03 89 GLU A C 1
ATOM 697 O O . GLU A 1 89 ? 24.395 30.216 26.049 1.00 47.03 89 GLU A O 1
ATOM 702 N N . ASP A 1 90 ? 25.581 31.877 25.058 1.00 47.12 90 ASP A N 1
ATOM 703 C CA . ASP A 1 90 ? 26.953 31.580 25.444 1.00 47.12 90 ASP A CA 1
ATOM 704 C C . ASP A 1 90 ? 27.159 31.475 26.961 1.00 47.12 90 ASP A C 1
ATOM 706 O O . ASP A 1 90 ? 26.579 32.246 27.718 1.00 47.12 90 ASP A O 1
ATOM 710 N N . GLU A 1 91 ? 28.094 30.618 27.384 1.00 44.06 91 GLU A N 1
ATOM 711 C CA . GLU A 1 91 ? 29.041 30.962 28.450 1.00 44.06 91 GLU A CA 1
ATOM 712 C C . GLU A 1 91 ? 30.298 30.074 28.349 1.00 44.06 91 GLU A C 1
ATOM 714 O O . GLU A 1 91 ? 30.226 28.845 28.273 1.00 44.06 91 GLU A O 1
ATOM 719 N N . ASP A 1 92 ? 31.446 30.751 28.275 1.00 46.88 92 ASP A N 1
ATOM 720 C CA . ASP A 1 92 ? 32.819 30.244 28.258 1.00 46.88 92 ASP A CA 1
ATOM 721 C C . ASP A 1 92 ? 33.140 29.223 29.372 1.00 46.88 92 ASP A C 1
ATOM 723 O O . ASP A 1 92 ? 32.537 29.270 30.442 1.00 46.88 92 ASP A O 1
ATOM 727 N N . GLU A 1 93 ? 34.164 28.379 29.118 1.00 54.03 93 GLU A N 1
ATOM 728 C CA . GLU A 1 93 ? 35.121 27.713 30.051 1.00 54.03 93 GLU A CA 1
ATOM 729 C C . GLU A 1 93 ? 35.378 26.207 29.721 1.00 54.03 93 GLU A C 1
ATOM 731 O O . GLU A 1 93 ? 34.631 25.576 28.974 1.00 54.03 93 GLU A O 1
ATOM 736 N N . PRO A 1 94 ? 36.511 25.607 30.148 1.00 49.38 94 PRO A N 1
ATOM 737 C CA . PRO A 1 94 ? 37.740 25.504 29.376 1.00 49.38 94 PRO A CA 1
ATOM 738 C C . PRO A 1 94 ? 38.024 24.069 28.883 1.00 49.38 94 PRO A C 1
ATOM 740 O O . PRO A 1 94 ? 37.486 23.074 29.366 1.00 49.38 94 PRO A O 1
ATOM 743 N N . GLY A 1 95 ? 38.931 23.967 27.908 1.00 50.19 95 GLY A N 1
ATOM 744 C CA . GLY A 1 95 ? 39.307 22.738 27.208 1.00 50.19 95 GLY A CA 1
ATOM 745 C C . GLY A 1 95 ? 39.537 21.506 28.091 1.00 50.19 95 GLY A C 1
ATOM 746 O O . GLY A 1 95 ? 40.557 21.381 28.769 1.00 50.19 95 GLY A O 1
ATOM 747 N N . VAL A 1 96 ? 38.639 20.528 27.960 1.00 42.91 96 VAL A N 1
ATOM 748 C CA . VAL A 1 96 ? 38.881 19.143 28.368 1.00 42.91 96 VAL A CA 1
ATOM 749 C C . VAL A 1 96 ? 39.449 18.397 27.165 1.00 42.91 96 VAL A C 1
ATOM 751 O O . VAL A 1 96 ? 38.762 18.118 26.183 1.00 42.91 96 VAL A O 1
ATOM 754 N N . THR A 1 97 ? 40.738 18.086 27.235 1.00 48.09 97 THR A N 1
ATOM 755 C CA . THR A 1 97 ? 41.424 17.203 26.292 1.00 48.09 97 THR A CA 1
ATOM 756 C C . THR A 1 97 ? 40.894 15.783 26.476 1.00 48.09 97 THR A C 1
ATOM 758 O O . THR A 1 97 ? 41.234 15.092 27.434 1.00 48.09 97 THR A O 1
ATOM 761 N N . LEU A 1 98 ? 40.031 15.340 25.559 1.00 53.78 98 LEU A N 1
ATOM 762 C CA . LEU A 1 98 ? 39.641 13.936 25.476 1.00 53.78 98 LEU A CA 1
ATOM 763 C C . LEU A 1 98 ? 40.866 13.108 25.050 1.00 53.78 98 LEU A C 1
ATOM 765 O O . LEU A 1 98 ? 41.526 13.466 24.069 1.00 53.78 98 LEU A O 1
ATOM 769 N N . PRO A 1 99 ? 41.195 12.011 25.754 1.00 56.03 99 PRO A N 1
ATOM 770 C CA . PRO A 1 99 ? 42.252 11.116 25.319 1.00 56.03 99 PRO A CA 1
ATOM 771 C C . PRO A 1 99 ? 41.861 10.507 23.972 1.00 56.03 99 PRO A C 1
ATOM 773 O O . PRO A 1 99 ? 40.717 10.098 23.769 1.00 56.03 99 PRO A O 1
ATOM 776 N N . ALA A 1 100 ? 42.821 10.469 23.050 1.00 52.75 100 ALA A N 1
ATOM 777 C CA . ALA A 1 100 ? 42.663 9.867 21.738 1.00 52.75 100 ALA A CA 1
ATOM 778 C C . ALA A 1 100 ? 42.170 8.421 21.889 1.00 52.75 100 ALA A C 1
ATOM 780 O O . ALA A 1 100 ? 42.914 7.534 22.307 1.00 52.75 100 ALA A O 1
ATOM 781 N N . VAL A 1 101 ? 40.900 8.195 21.556 1.00 51.66 101 VAL A N 1
ATOM 782 C CA . VAL A 1 101 ? 40.346 6.854 21.412 1.00 51.66 101 VAL A CA 1
ATOM 783 C C . VAL A 1 101 ? 40.917 6.296 20.118 1.00 51.66 101 VAL A C 1
ATOM 785 O O . VAL A 1 101 ? 40.541 6.706 19.020 1.00 51.66 101 VAL A O 1
ATOM 788 N N . THR A 1 102 ? 41.868 5.381 20.251 1.00 52.06 102 THR A N 1
ATOM 789 C CA . THR A 1 102 ? 42.325 4.523 19.165 1.00 52.06 102 THR A CA 1
ATOM 790 C C . THR A 1 102 ? 41.135 3.706 18.674 1.00 52.06 102 THR A C 1
ATOM 792 O O . THR A 1 102 ? 40.638 2.822 19.373 1.00 52.06 102 THR A O 1
ATOM 795 N N . LEU A 1 103 ? 40.644 4.037 17.476 1.00 56.41 103 LEU A N 1
ATOM 796 C CA . LEU A 1 103 ? 39.673 3.211 16.767 1.00 56.41 103 LEU A CA 1
ATOM 797 C C . LEU A 1 103 ? 40.246 1.790 16.640 1.00 56.41 103 LEU A C 1
ATOM 799 O O . LEU A 1 103 ? 41.377 1.648 16.168 1.00 56.41 103 LEU A O 1
ATOM 803 N N . PRO A 1 104 ? 39.505 0.749 17.058 1.00 61.81 104 PRO A N 1
ATOM 804 C CA . PRO A 1 104 ? 39.945 -0.619 16.870 1.00 61.81 104 PRO A CA 1
ATOM 805 C C . PRO A 1 104 ? 40.118 -0.897 15.377 1.00 61.81 104 PRO A C 1
ATOM 807 O O . PRO A 1 104 ? 39.309 -0.486 14.542 1.00 61.81 104 PRO A O 1
ATOM 810 N N . GLU A 1 105 ? 41.216 -1.578 15.073 1.00 63.72 105 GLU A N 1
ATOM 811 C CA . GLU A 1 105 ? 41.638 -1.961 13.735 1.00 63.72 105 GLU A CA 1
ATOM 812 C C . GLU A 1 105 ? 40.500 -2.674 12.997 1.00 63.72 105 GLU A C 1
ATOM 814 O O . GLU A 1 105 ? 39.819 -3.541 13.551 1.00 63.72 105 GLU A O 1
ATOM 819 N N . SER A 1 106 ? 40.271 -2.249 11.753 1.00 58.34 106 SER A N 1
ATOM 820 C CA . SER A 1 106 ? 39.182 -2.722 10.905 1.00 58.34 106 SER A CA 1
ATOM 821 C C . SER A 1 106 ? 39.263 -4.243 10.771 1.00 58.34 106 SER A C 1
ATOM 823 O O . SER A 1 106 ? 40.154 -4.776 10.110 1.00 58.34 106 SER A O 1
ATOM 825 N N . GLN A 1 107 ? 38.350 -4.952 11.438 1.00 61.31 107 GLN A N 1
ATOM 826 C CA . GLN A 1 107 ? 38.233 -6.391 11.270 1.00 61.31 107 GLN A CA 1
ATOM 827 C C . GLN A 1 107 ? 37.819 -6.661 9.828 1.00 61.31 107 GLN A C 1
ATOM 829 O O . GLN A 1 107 ? 36.793 -6.167 9.360 1.00 61.31 107 GLN A O 1
ATOM 834 N N . VAL A 1 108 ? 38.643 -7.445 9.137 1.00 63.88 108 VAL A N 1
ATOM 835 C CA . VAL A 1 108 ? 38.364 -7.986 7.811 1.00 63.88 108 VAL A CA 1
ATOM 836 C C . VAL A 1 108 ? 37.068 -8.784 7.912 1.00 63.88 108 VAL A C 1
ATOM 838 O O . VAL A 1 108 ? 37.056 -9.916 8.394 1.00 63.88 108 VAL A O 1
ATOM 841 N N . VAL A 1 109 ? 35.958 -8.155 7.526 1.00 67.50 109 VAL A N 1
ATOM 842 C CA . VAL A 1 109 ? 34.653 -8.806 7.466 1.00 67.50 109 VAL A CA 1
ATOM 843 C C . VAL A 1 109 ? 34.782 -9.948 6.455 1.00 67.50 109 VAL A C 1
ATOM 845 O O . VAL A 1 109 ? 35.181 -9.692 5.315 1.00 67.50 109 VAL A O 1
ATOM 848 N N . PRO A 1 110 ? 34.498 -11.205 6.843 1.00 72.69 110 PRO A N 1
ATOM 849 C CA . PRO A 1 110 ? 34.469 -12.313 5.901 1.00 72.69 110 PRO A CA 1
ATOM 850 C C . PRO A 1 110 ? 33.514 -11.975 4.750 1.00 72.69 110 PRO A C 1
ATOM 852 O O . PRO A 1 110 ? 32.473 -11.363 5.009 1.00 72.69 110 PRO A O 1
ATOM 855 N N . PRO A 1 111 ? 33.828 -12.353 3.498 1.00 69.19 111 PRO A N 1
ATOM 856 C CA . PRO A 1 111 ? 32.914 -12.148 2.385 1.00 69.19 111 PRO A CA 1
ATOM 857 C C . PRO A 1 111 ? 31.560 -12.758 2.749 1.00 69.19 111 PRO A C 1
ATOM 859 O O . PRO A 1 111 ? 31.464 -13.942 3.080 1.00 69.19 111 PRO A O 1
ATOM 862 N N . LEU A 1 112 ? 30.541 -11.897 2.774 1.00 70.38 112 LEU A N 1
ATOM 863 C CA . LEU A 1 112 ? 29.176 -12.267 3.110 1.00 70.38 112 LEU A CA 1
ATOM 864 C C . LEU A 1 112 ? 28.764 -13.415 2.171 1.00 70.38 112 LEU A C 1
ATOM 866 O O . LEU A 1 112 ? 28.951 -13.266 0.961 1.00 70.38 112 LEU A O 1
ATOM 870 N N . PRO A 1 113 ? 28.260 -14.552 2.686 1.00 70.38 113 PRO A N 1
ATOM 871 C CA . PRO A 1 113 ? 27.825 -15.648 1.832 1.00 70.38 113 PRO A CA 1
ATOM 872 C C . PRO A 1 113 ? 26.806 -15.112 0.828 1.00 70.38 113 PRO A C 1
ATOM 874 O O . PRO A 1 113 ? 25.888 -14.382 1.215 1.00 70.38 113 PRO A O 1
ATOM 877 N N . GLU A 1 114 ? 27.011 -15.435 -0.452 1.00 66.88 114 GLU A N 1
ATOM 878 C CA . GLU A 1 114 ? 26.102 -15.030 -1.520 1.00 66.88 114 GLU A CA 1
ATOM 879 C C . GLU A 1 114 ? 24.672 -15.395 -1.106 1.00 66.88 114 GLU A C 1
ATOM 881 O O . GLU A 1 114 ? 24.432 -16.529 -0.666 1.00 66.88 114 GLU A O 1
ATOM 886 N N . PRO A 1 115 ? 23.731 -14.433 -1.151 1.00 66.19 115 PRO A N 1
ATOM 887 C CA . PRO A 1 115 ? 22.373 -14.685 -0.713 1.00 66.19 115 PRO A CA 1
ATOM 888 C C . PRO A 1 115 ? 21.812 -15.877 -1.496 1.00 66.19 115 PRO A C 1
ATOM 890 O O . PRO A 1 115 ? 22.105 -16.005 -2.689 1.00 66.19 115 PRO A O 1
ATOM 893 N N . PRO A 1 116 ? 21.016 -16.749 -0.844 1.00 60.09 116 PRO A N 1
ATOM 894 C CA . PRO A 1 116 ? 20.402 -17.891 -1.502 1.00 60.09 116 PRO A CA 1
ATOM 895 C C . PRO A 1 116 ? 19.758 -17.423 -2.799 1.00 60.09 116 PRO A C 1
ATOM 897 O O . PRO A 1 116 ? 18.953 -16.488 -2.771 1.00 60.09 116 PRO A O 1
ATOM 900 N N . GLN A 1 117 ? 20.143 -18.037 -3.920 1.00 56.41 117 GLN A N 1
ATOM 901 C CA . GLN A 1 117 ? 19.501 -17.769 -5.197 1.00 56.41 117 GLN A CA 1
ATOM 902 C C . GLN A 1 117 ? 18.013 -18.063 -5.013 1.00 56.41 117 GLN A C 1
ATOM 904 O O . GLN A 1 117 ? 17.606 -19.208 -4.805 1.00 56.41 117 GLN A O 1
ATOM 909 N N . LEU A 1 118 ? 17.221 -16.991 -4.950 1.00 54.66 118 LEU A N 1
ATOM 910 C CA . LEU A 1 118 ? 15.778 -17.075 -4.799 1.00 54.66 118 LEU A CA 1
ATOM 911 C C . LEU A 1 118 ? 15.219 -17.873 -5.985 1.00 54.66 118 LEU A C 1
ATOM 913 O O . LEU A 1 118 ? 15.806 -17.824 -7.068 1.00 54.66 118 LEU A O 1
ATOM 917 N N . PRO A 1 119 ? 14.112 -18.612 -5.798 1.00 56.12 119 PRO A N 1
ATOM 918 C CA . PRO A 1 119 ? 13.492 -19.371 -6.879 1.00 56.12 119 PRO A CA 1
ATOM 919 C C . PRO A 1 119 ? 13.318 -18.492 -8.125 1.00 56.12 119 PRO A C 1
ATOM 921 O O . PRO A 1 119 ? 12.841 -17.362 -8.017 1.00 56.12 119 PRO A O 1
ATOM 924 N N . GLU A 1 120 ? 13.709 -19.027 -9.289 1.00 62.69 120 GLU A N 1
ATOM 925 C CA . GLU A 1 120 ? 13.764 -18.314 -10.581 1.00 62.69 120 GLU A CA 1
ATOM 926 C C . GLU A 1 120 ? 12.434 -17.676 -10.999 1.00 62.69 120 GLU A C 1
ATOM 928 O O . GLU A 1 120 ? 12.417 -16.783 -11.836 1.00 62.69 120 GLU A O 1
ATOM 933 N N . THR A 1 121 ? 11.317 -18.106 -10.413 1.00 61.09 121 THR A N 1
ATOM 934 C CA . THR A 1 121 ? 9.993 -17.545 -10.668 1.00 61.09 121 THR A CA 1
ATOM 935 C C . THR A 1 121 ? 9.301 -17.256 -9.346 1.00 61.09 121 THR A C 1
ATOM 937 O O . THR A 1 121 ? 9.095 -18.160 -8.529 1.00 61.09 121 THR A O 1
ATOM 940 N N . ARG A 1 122 ? 8.916 -15.996 -9.132 1.00 71.19 122 ARG A N 1
ATOM 941 C CA . ARG A 1 122 ? 8.097 -15.610 -7.976 1.00 71.19 122 ARG A CA 1
ATOM 942 C C . ARG A 1 122 ? 6.721 -16.263 -8.072 1.00 71.19 122 ARG A C 1
ATOM 944 O O . ARG A 1 122 ? 6.216 -16.491 -9.170 1.00 71.19 122 ARG A O 1
ATOM 951 N N . ALA A 1 123 ? 6.101 -16.535 -6.926 1.00 88.50 123 ALA A N 1
ATOM 952 C CA . ALA A 1 123 ? 4.703 -16.944 -6.906 1.00 88.50 123 ALA A CA 1
ATOM 953 C C . ALA A 1 123 ? 3.830 -15.861 -7.568 1.00 88.50 123 ALA A C 1
ATOM 955 O O . ALA A 1 123 ? 4.159 -14.675 -7.514 1.00 88.50 123 ALA A O 1
ATOM 956 N N . PHE A 1 124 ? 2.719 -16.269 -8.184 1.00 92.12 124 PHE A N 1
ATOM 957 C CA . PHE A 1 124 ? 1.824 -15.372 -8.925 1.00 92.12 124 PHE A CA 1
ATOM 958 C C . PHE A 1 124 ? 1.422 -14.140 -8.097 1.00 92.12 124 PHE A C 1
ATOM 960 O O . PHE A 1 124 ? 1.628 -13.006 -8.527 1.00 92.12 124 PHE A O 1
ATOM 967 N N . ASP A 1 125 ? 0.949 -14.360 -6.868 1.00 95.25 125 ASP A N 1
ATOM 968 C CA . ASP A 1 125 ? 0.538 -13.288 -5.957 1.00 95.25 125 ASP A CA 1
ATOM 969 C C . ASP A 1 125 ? 1.701 -12.350 -5.605 1.00 95.25 125 ASP A C 1
ATOM 971 O O . ASP A 1 125 ? 1.531 -11.132 -5.573 1.00 95.25 125 ASP A O 1
ATOM 975 N N . ASP A 1 126 ? 2.906 -12.888 -5.404 1.00 94.38 126 ASP A N 1
ATOM 976 C CA . ASP A 1 126 ? 4.096 -12.083 -5.112 1.00 94.38 126 ASP A CA 1
ATOM 977 C C . ASP A 1 126 ? 4.509 -11.228 -6.315 1.00 94.38 126 ASP A C 1
ATOM 979 O O . ASP A 1 126 ? 4.956 -10.089 -6.148 1.00 94.38 126 ASP A O 1
ATOM 983 N N . ALA A 1 127 ? 4.346 -11.745 -7.536 1.00 94.62 127 ALA A N 1
ATOM 984 C CA . ALA A 1 127 ? 4.603 -10.991 -8.756 1.00 94.62 127 ALA A CA 1
ATOM 985 C C . ALA A 1 127 ? 3.605 -9.838 -8.926 1.00 94.62 127 ALA A C 1
ATOM 987 O O . ALA A 1 127 ? 4.012 -8.724 -9.275 1.00 94.62 127 ALA A O 1
ATOM 988 N N . VAL A 1 128 ? 2.329 -10.078 -8.610 1.00 96.38 128 VAL A N 1
ATOM 989 C CA . VAL A 1 128 ? 1.285 -9.045 -8.592 1.00 96.38 128 VAL A CA 1
ATOM 990 C C . VAL A 1 128 ? 1.599 -7.971 -7.550 1.00 96.38 128 VAL A C 1
ATOM 992 O O . VAL A 1 128 ? 1.657 -6.786 -7.883 1.00 96.38 128 VAL A O 1
ATOM 995 N N . LEU A 1 129 ? 1.859 -8.368 -6.301 1.00 96.56 129 LEU A N 1
ATOM 996 C CA . LEU A 1 129 ? 2.156 -7.430 -5.216 1.00 96.56 129 LEU A CA 1
ATOM 997 C C . LEU A 1 129 ? 3.412 -6.605 -5.500 1.00 96.56 129 LEU A C 1
ATOM 999 O O . LEU A 1 129 ? 3.418 -5.401 -5.244 1.00 96.56 129 LEU A O 1
ATOM 1003 N N . TYR A 1 130 ? 4.447 -7.223 -6.072 1.00 95.25 130 TYR A N 1
ATOM 1004 C CA . TYR A 1 130 ? 5.653 -6.512 -6.481 1.00 95.25 130 TYR A CA 1
ATOM 1005 C C . TYR A 1 130 ? 5.376 -5.489 -7.585 1.00 95.25 130 TYR A C 1
ATOM 1007 O O . TYR A 1 130 ? 5.811 -4.347 -7.463 1.00 95.25 130 TYR A O 1
ATOM 1015 N N . SER A 1 131 ? 4.604 -5.866 -8.610 1.00 95.31 131 SER A N 1
ATOM 1016 C CA . SER A 1 131 ? 4.230 -4.965 -9.714 1.00 95.31 131 SER A CA 1
ATOM 1017 C C . SER A 1 131 ? 3.429 -3.752 -9.228 1.00 95.31 131 SER A C 1
ATOM 1019 O O . SER A 1 131 ? 3.523 -2.670 -9.803 1.00 95.31 131 SER A O 1
ATOM 1021 N N . CYS A 1 132 ? 2.655 -3.915 -8.152 1.00 95.81 132 CYS A N 1
ATOM 1022 C CA . CYS A 1 132 ? 1.904 -2.832 -7.519 1.00 95.81 132 CYS A CA 1
ATOM 1023 C C . CYS A 1 132 ? 2.703 -2.036 -6.470 1.00 95.81 132 CYS A C 1
ATOM 1025 O O . CYS A 1 132 ? 2.181 -1.052 -5.955 1.00 95.81 132 CYS A O 1
ATOM 1027 N N . GLY A 1 133 ? 3.931 -2.439 -6.126 1.00 95.19 133 GLY A N 1
ATOM 1028 C CA . GLY A 1 133 ? 4.711 -1.808 -5.052 1.00 95.19 133 GLY A CA 1
ATOM 1029 C C . GLY A 1 133 ? 4.203 -2.112 -3.633 1.00 95.19 133 GLY A C 1
ATOM 1030 O O . GLY A 1 133 ? 4.549 -1.408 -2.688 1.00 95.19 133 GLY A O 1
ATOM 1031 N N . GLU A 1 134 ? 3.407 -3.169 -3.459 1.00 96.38 134 GLU A N 1
ATOM 1032 C CA . GLU A 1 134 ? 2.690 -3.507 -2.217 1.00 96.38 134 GLU A CA 1
ATOM 1033 C C . GLU A 1 134 ? 3.327 -4.692 -1.453 1.00 96.38 134 GLU A C 1
ATOM 1035 O O . GLU A 1 134 ? 2.737 -5.255 -0.527 1.00 96.38 134 GLU A O 1
ATOM 1040 N N . SER A 1 135 ? 4.562 -5.087 -1.790 1.00 93.88 135 SER A N 1
ATOM 1041 C CA . SER A 1 135 ? 5.266 -6.231 -1.172 1.00 93.88 135 SER A CA 1
ATOM 1042 C C . SER A 1 135 ? 5.377 -6.142 0.358 1.00 93.88 135 SER A C 1
ATOM 1044 O O . SER A 1 135 ? 5.350 -7.162 1.055 1.00 93.88 135 SER A O 1
ATOM 1046 N N . HIS A 1 136 ? 5.474 -4.923 0.895 1.00 94.75 136 HIS A N 1
ATOM 1047 C CA . HIS A 1 136 ? 5.638 -4.646 2.328 1.00 94.75 136 HIS A CA 1
ATOM 1048 C C . HIS A 1 136 ? 4.361 -4.137 3.014 1.00 94.75 136 HIS A C 1
ATOM 1050 O O . HIS A 1 136 ? 4.412 -3.728 4.175 1.00 94.75 136 HIS A O 1
ATOM 1056 N N . ALA A 1 137 ? 3.228 -4.153 2.312 1.00 95.31 137 ALA A N 1
ATOM 1057 C CA . ALA A 1 137 ? 1.951 -3.708 2.852 1.00 95.31 137 ALA A CA 1
ATOM 1058 C C . ALA A 1 137 ? 1.370 -4.699 3.870 1.00 95.31 137 ALA A C 1
ATOM 1060 O O . ALA A 1 137 ? 1.824 -5.842 3.993 1.00 95.31 137 ALA A O 1
ATOM 1061 N N . SER A 1 138 ? 0.345 -4.273 4.611 1.00 97.50 138 SER A N 1
ATOM 1062 C CA . SER A 1 138 ? -0.355 -5.171 5.536 1.00 97.50 138 SER A CA 1
ATOM 1063 C C . SER A 1 138 ? -1.131 -6.260 4.784 1.00 97.50 138 SER A C 1
ATOM 1065 O O . SER A 1 138 ? -1.603 -6.041 3.671 1.00 97.50 138 SER A O 1
ATOM 1067 N N . ASP A 1 139 ? -1.380 -7.415 5.409 1.00 96.06 139 ASP A N 1
ATOM 1068 C CA . ASP A 1 139 ? -2.135 -8.515 4.773 1.00 96.06 139 ASP A CA 1
ATOM 1069 C C . ASP A 1 139 ? -3.550 -8.112 4.331 1.00 96.06 139 ASP A C 1
ATOM 1071 O O . ASP A 1 139 ? -4.163 -8.721 3.451 1.00 96.06 139 ASP A O 1
ATOM 1075 N N . LYS A 1 140 ? -4.120 -7.087 4.972 1.00 96.25 140 LYS A N 1
ATOM 1076 C CA . LYS A 1 140 ? -5.405 -6.518 4.566 1.00 96.25 140 LYS A CA 1
ATOM 1077 C C . LYS A 1 140 ? -5.280 -5.741 3.253 1.00 96.25 140 LYS A C 1
ATOM 1079 O O . LYS A 1 140 ? -6.158 -5.865 2.404 1.00 96.25 140 LYS A O 1
ATOM 1084 N N . GLU A 1 141 ? -4.222 -4.952 3.098 1.00 97.38 141 GLU A N 1
ATOM 1085 C CA . GLU A 1 141 ? -3.940 -4.190 1.877 1.00 97.38 141 GLU A CA 1
ATOM 1086 C C . GLU A 1 141 ? -3.531 -5.118 0.739 1.00 97.38 141 GLU A C 1
ATOM 1088 O O . GLU A 1 141 ? -4.134 -5.037 -0.325 1.00 97.38 141 GLU A O 1
ATOM 1093 N N . LYS A 1 142 ? -2.647 -6.090 0.995 1.00 97.69 142 LYS A N 1
ATOM 1094 C CA . LYS A 1 142 ? -2.258 -7.118 0.016 1.00 97.69 142 LYS A CA 1
ATOM 1095 C C . LYS A 1 142 ? -3.471 -7.825 -0.586 1.00 97.69 142 LYS A C 1
ATOM 1097 O O . LYS A 1 142 ? -3.631 -7.845 -1.801 1.00 97.69 142 LYS A O 1
ATOM 1102 N N . ARG A 1 143 ? -4.387 -8.321 0.257 1.00 97.56 143 ARG A N 1
ATOM 1103 C CA . ARG A 1 143 ? -5.640 -8.952 -0.203 1.00 97.56 143 ARG A CA 1
ATOM 1104 C C . ARG A 1 143 ? -6.522 -8.010 -1.016 1.00 97.56 143 ARG A C 1
ATOM 1106 O O . ARG A 1 143 ? -7.145 -8.444 -1.979 1.00 97.56 143 ARG A O 1
ATOM 1113 N N . LYS A 1 144 ? -6.591 -6.731 -0.638 1.00 98.00 144 LYS A N 1
ATOM 1114 C CA . LYS A 1 144 ? -7.350 -5.730 -1.394 1.00 98.00 144 LYS A CA 1
ATOM 1115 C C . LYS A 1 144 ? -6.728 -5.510 -2.775 1.00 98.00 144 LYS A C 1
ATOM 1117 O O . LYS A 1 144 ? -7.465 -5.469 -3.753 1.00 98.00 144 LYS A O 1
ATOM 1122 N N . THR A 1 145 ? -5.406 -5.387 -2.849 1.00 97.94 145 THR A N 1
ATOM 1123 C CA . THR A 1 145 ? -4.666 -5.225 -4.104 1.00 97.94 145 THR A CA 1
ATOM 1124 C C . THR A 1 145 ? -4.873 -6.424 -5.018 1.00 97.94 145 THR A C 1
ATOM 1126 O O . THR A 1 145 ? -5.285 -6.231 -6.158 1.00 97.94 145 THR A O 1
ATOM 1129 N N . LEU A 1 146 ? -4.702 -7.648 -4.506 1.00 97.56 146 LEU A N 1
ATOM 1130 C CA . LEU A 1 146 ? -4.950 -8.878 -5.267 1.00 97.56 146 LEU A CA 1
ATOM 1131 C C . LEU A 1 146 ? -6.380 -8.915 -5.826 1.00 97.56 146 LEU A C 1
ATOM 1133 O O . LEU A 1 146 ? -6.559 -9.103 -7.025 1.00 97.56 146 LEU A O 1
ATOM 1137 N N . GLY A 1 147 ? -7.387 -8.617 -4.997 1.00 97.31 147 GLY A N 1
ATOM 1138 C CA . GLY A 1 147 ? -8.781 -8.581 -5.449 1.00 97.31 147 GLY A CA 1
ATOM 1139 C C . GLY A 1 147 ? -9.066 -7.508 -6.510 1.00 97.31 147 GLY A C 1
ATOM 1140 O O . GLY A 1 147 ? -9.881 -7.734 -7.403 1.00 97.31 147 GLY A O 1
ATOM 1141 N N . ILE A 1 148 ? -8.398 -6.347 -6.455 1.00 97.69 148 ILE A N 1
ATOM 1142 C CA . ILE A 1 148 ? -8.512 -5.309 -7.496 1.00 97.69 148 ILE A CA 1
ATOM 1143 C C . ILE A 1 148 ? -7.902 -5.801 -8.810 1.00 97.69 148 ILE A C 1
ATOM 1145 O O . ILE A 1 148 ? -8.531 -5.656 -9.854 1.00 97.69 148 ILE A O 1
ATOM 1149 N N . VAL A 1 149 ? -6.698 -6.374 -8.764 1.00 97.50 149 VAL A N 1
ATOM 1150 C CA . VAL A 1 149 ? -5.981 -6.875 -9.948 1.00 97.50 149 VAL A CA 1
ATOM 1151 C C . VAL A 1 149 ? -6.789 -7.976 -10.634 1.00 97.50 149 VAL A C 1
ATOM 1153 O O . VAL A 1 149 ? -7.017 -7.899 -11.842 1.00 97.50 149 VAL A O 1
ATOM 1156 N N . GLU A 1 150 ? -7.311 -8.924 -9.852 1.00 96.19 150 GLU A N 1
ATOM 1157 C CA . GLU A 1 150 ? -8.204 -9.984 -10.326 1.00 96.19 150 GLU A CA 1
ATOM 1158 C C . GLU A 1 150 ? -9.479 -9.408 -10.963 1.00 96.19 150 GLU A C 1
ATOM 1160 O O . GLU A 1 150 ? -9.836 -9.767 -12.083 1.00 96.19 150 GLU A O 1
ATOM 1165 N N . SER A 1 151 ? -10.128 -8.441 -10.303 1.00 96.75 151 SER A N 1
ATOM 1166 C CA . SER A 1 151 ? -11.350 -7.800 -10.823 1.00 96.75 151 SER A CA 1
ATOM 1167 C C . SER A 1 151 ? -11.124 -7.032 -12.130 1.00 96.75 151 SER A C 1
ATOM 1169 O O . SER A 1 151 ? -12.064 -6.836 -12.899 1.00 96.75 151 SER A O 1
ATOM 1171 N N . LEU A 1 152 ? -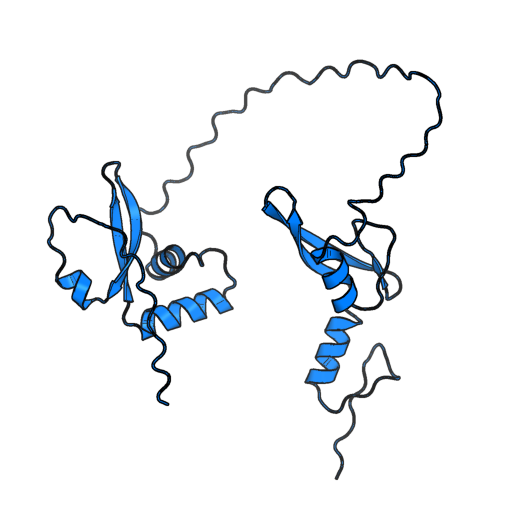9.895 -6.574 -12.380 1.00 96.69 152 LEU A N 1
ATOM 1172 C CA . LEU A 1 152 ? -9.501 -5.900 -13.618 1.00 96.69 152 LEU A CA 1
ATOM 1173 C C . LEU A 1 152 ? -9.033 -6.879 -14.711 1.00 96.69 152 LEU A C 1
ATOM 1175 O O . LEU A 1 152 ? -8.707 -6.426 -15.810 1.00 96.69 152 LEU A O 1
ATOM 1179 N N . GLY A 1 153 ? -8.988 -8.189 -14.435 1.00 95.62 153 GLY A N 1
ATOM 1180 C CA . GLY A 1 153 ? -8.507 -9.207 -15.377 1.00 95.62 153 GLY A CA 1
ATOM 1181 C C . GLY A 1 153 ? -7.030 -9.040 -15.743 1.00 95.62 153 GLY A C 1
ATOM 1182 O O . GLY A 1 153 ? -6.631 -9.326 -16.874 1.00 95.62 153 GLY A O 1
ATOM 1183 N N . LEU A 1 154 ? -6.234 -8.490 -14.822 1.00 97.31 154 LEU A N 1
ATOM 1184 C CA . LEU A 1 154 ? -4.809 -8.258 -15.019 1.00 97.31 154 LEU A CA 1
ATOM 1185 C C . LEU A 1 154 ? -4.003 -9.467 -14.542 1.00 97.31 154 LEU A C 1
ATOM 1187 O O . LEU A 1 154 ? -4.244 -10.002 -13.464 1.00 97.31 154 LEU A O 1
ATOM 1191 N N . GLU A 1 155 ? -3.001 -9.843 -15.325 1.00 96.19 155 GLU A N 1
ATOM 1192 C CA . GLU A 1 155 ? -2.072 -10.926 -15.030 1.00 96.19 155 GLU A CA 1
ATOM 1193 C C . GLU A 1 155 ? -0.631 -10.388 -15.013 1.00 96.19 155 GLU A C 1
ATOM 1195 O O . GLU A 1 155 ? -0.298 -9.468 -15.774 1.00 96.19 155 GLU A O 1
ATOM 1200 N N . PRO A 1 156 ? 0.235 -10.923 -14.135 1.00 95.25 156 PRO A N 1
ATOM 1201 C CA . PRO A 1 156 ? 1.643 -10.579 -14.112 1.00 95.25 156 PRO A CA 1
ATOM 1202 C C . PRO A 1 156 ? 2.361 -11.137 -15.343 1.00 95.25 156 PRO A C 1
ATOM 1204 O O . PRO A 1 156 ? 2.213 -12.304 -15.700 1.00 95.25 156 PRO A O 1
ATOM 1207 N N . ILE A 1 157 ? 3.194 -10.301 -15.953 1.00 93.06 157 ILE A N 1
ATOM 1208 C CA . ILE A 1 157 ? 4.165 -10.683 -16.974 1.00 93.06 157 ILE A CA 1
ATOM 1209 C C . ILE A 1 157 ? 5.577 -10.404 -16.485 1.00 93.06 157 ILE A C 1
ATOM 1211 O O . ILE A 1 157 ? 5.834 -9.401 -15.817 1.00 93.06 157 ILE A O 1
ATOM 1215 N N . SER A 1 158 ? 6.482 -11.298 -16.862 1.00 91.38 158 SER A N 1
ATOM 1216 C CA . SER A 1 158 ? 7.913 -11.184 -16.619 1.00 91.38 158 SER A CA 1
ATOM 1217 C C . SER A 1 158 ? 8.580 -10.525 -17.821 1.00 91.38 158 SER A C 1
ATOM 1219 O O . SER A 1 158 ? 8.428 -10.976 -18.959 1.00 91.38 158 SER A O 1
ATOM 1221 N N . ILE A 1 159 ? 9.296 -9.436 -17.573 1.00 89.25 159 ILE A N 1
ATOM 1222 C CA . ILE A 1 159 ? 10.047 -8.676 -18.567 1.00 89.25 159 ILE A CA 1
ATOM 1223 C C . ILE A 1 159 ? 11.512 -8.754 -18.161 1.00 89.25 159 ILE A C 1
ATOM 1225 O O . ILE A 1 159 ? 11.876 -8.308 -17.078 1.00 89.25 159 ILE A O 1
ATOM 1229 N N . LYS A 1 160 ? 12.361 -9.297 -19.031 1.00 88.62 160 LYS A N 1
ATOM 1230 C CA . LYS A 1 160 ? 13.805 -9.367 -18.794 1.00 88.62 160 LYS A CA 1
ATOM 1231 C C . LYS A 1 160 ? 14.518 -8.305 -19.614 1.00 88.62 160 LYS A C 1
ATOM 1233 O O . LYS A 1 160 ? 14.240 -8.155 -20.804 1.00 88.62 160 LYS A O 1
ATOM 1238 N N . ASP A 1 161 ? 15.412 -7.561 -18.974 1.00 85.31 161 ASP A N 1
ATOM 1239 C CA . ASP A 1 161 ? 16.268 -6.602 -19.668 1.00 85.31 161 ASP A CA 1
ATOM 1240 C C . ASP A 1 161 ? 17.434 -7.297 -20.401 1.00 85.31 161 ASP A C 1
ATOM 1242 O O . ASP A 1 161 ? 17.602 -8.517 -20.349 1.00 85.31 161 ASP A O 1
ATOM 1246 N N . ALA A 1 162 ? 18.263 -6.511 -21.094 1.00 86.62 162 ALA A N 1
ATOM 1247 C CA . ALA A 1 162 ? 19.430 -7.023 -21.817 1.00 86.62 162 ALA A CA 1
ATOM 1248 C C . ALA A 1 162 ? 20.498 -7.665 -20.904 1.00 86.62 162 ALA A C 1
ATOM 1250 O O . ALA A 1 162 ? 21.346 -8.409 -21.393 1.00 86.62 162 ALA A O 1
ATOM 1251 N N . VAL A 1 163 ? 20.467 -7.378 -19.599 1.00 87.19 163 VAL A N 1
ATOM 1252 C CA . VAL A 1 163 ? 21.372 -7.927 -18.575 1.00 87.19 163 VAL A CA 1
ATOM 1253 C C . VAL A 1 163 ? 20.765 -9.186 -17.928 1.00 87.19 163 VAL A C 1
ATOM 1255 O O . VAL A 1 163 ? 21.431 -9.879 -17.162 1.00 87.19 163 VAL A O 1
ATOM 1258 N N . GLY A 1 164 ? 19.518 -9.525 -18.267 1.00 83.31 164 GLY A N 1
ATOM 1259 C CA . GLY A 1 164 ? 18.781 -10.655 -17.710 1.00 83.31 164 GLY A CA 1
ATOM 1260 C C . GLY A 1 164 ? 18.080 -10.346 -16.386 1.00 83.31 164 GLY A C 1
ATOM 1261 O O . GLY A 1 164 ? 17.580 -11.273 -15.748 1.00 83.31 164 GLY A O 1
ATOM 1262 N N . ILE A 1 165 ? 18.018 -9.079 -15.965 1.00 84.69 165 ILE A N 1
ATOM 1263 C CA . ILE A 1 165 ? 17.284 -8.675 -14.764 1.00 84.69 165 ILE A CA 1
ATOM 1264 C C . ILE A 1 165 ? 15.791 -8.710 -15.069 1.00 84.69 165 ILE A C 1
ATOM 1266 O O . ILE A 1 165 ? 15.306 -8.079 -16.008 1.00 84.69 165 ILE A O 1
ATOM 1270 N N . GLU A 1 166 ? 15.064 -9.447 -14.239 1.00 86.19 166 GLU A N 1
ATOM 1271 C CA . GLU A 1 166 ? 13.622 -9.604 -14.340 1.00 86.19 166 GLU A CA 1
ATOM 1272 C C . GLU A 1 166 ? 12.872 -8.478 -13.622 1.00 86.19 166 GLU A C 1
ATOM 1274 O O . GLU A 1 166 ? 13.114 -8.177 -12.450 1.00 86.19 166 GLU A O 1
ATOM 1279 N N . GLN A 1 167 ? 11.927 -7.881 -14.339 1.00 89.31 167 GLN A N 1
ATOM 1280 C CA . GLN A 1 167 ? 10.955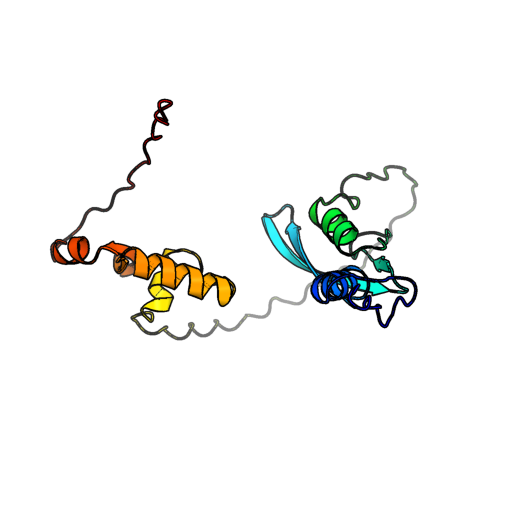 -6.915 -13.853 1.00 89.31 167 GLN A CA 1
ATOM 1281 C C . GLN A 1 167 ? 9.552 -7.465 -14.093 1.00 89.31 167 GLN A C 1
ATOM 1283 O O . GLN A 1 167 ? 9.274 -8.026 -15.152 1.00 89.31 167 GLN A O 1
ATOM 1288 N N . ASN A 1 168 ? 8.650 -7.263 -13.134 1.00 92.00 168 ASN A N 1
ATOM 1289 C CA . ASN A 1 168 ? 7.260 -7.680 -13.285 1.00 92.00 168 ASN A CA 1
ATOM 1290 C C . ASN A 1 168 ? 6.394 -6.486 -13.677 1.00 92.00 168 ASN A C 1
ATOM 1292 O O . ASN A 1 168 ? 6.541 -5.391 -13.131 1.00 92.00 168 ASN A O 1
ATOM 1296 N N . ALA A 1 169 ? 5.473 -6.716 -14.604 1.00 93.50 169 ALA A N 1
ATOM 1297 C CA . ALA A 1 169 ? 4.436 -5.763 -14.972 1.00 93.50 169 ALA A CA 1
ATOM 1298 C C . ALA A 1 169 ? 3.072 -6.456 -14.992 1.00 93.50 169 ALA A C 1
ATOM 1300 O O . ALA A 1 169 ? 2.991 -7.679 -15.004 1.00 93.50 169 ALA A O 1
ATOM 1301 N N . LEU A 1 170 ? 1.993 -5.675 -15.014 1.00 96.12 170 LEU A N 1
ATOM 1302 C CA . LEU A 1 170 ? 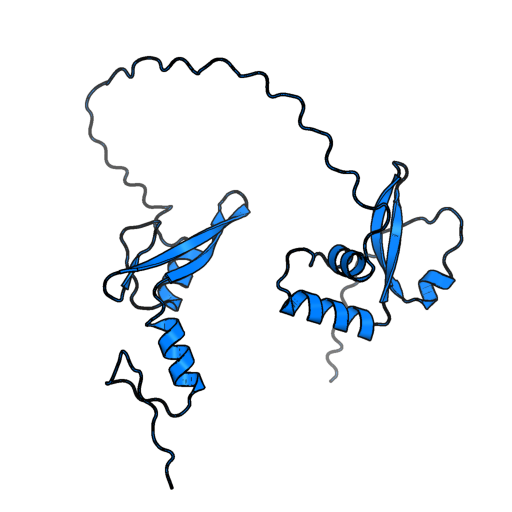0.631 -6.189 -15.142 1.00 96.12 170 LEU A CA 1
ATOM 1303 C C . LEU A 1 170 ? 0.078 -5.861 -16.525 1.00 96.12 170 LEU A C 1
ATOM 1305 O O . LEU A 1 170 ? 0.131 -4.710 -16.965 1.00 96.12 170 LEU A O 1
ATOM 1309 N N . ALA A 1 171 ? -0.498 -6.857 -17.184 1.00 95.94 171 ALA A N 1
ATOM 1310 C CA . ALA A 1 171 ? -1.196 -6.689 -18.449 1.00 95.94 171 ALA A CA 1
ATOM 1311 C C . ALA A 1 171 ? -2.464 -7.542 -18.465 1.00 95.94 171 ALA A C 1
ATOM 1313 O O . ALA A 1 171 ? -2.554 -8.564 -17.797 1.00 95.94 171 ALA A O 1
ATOM 1314 N N . HIS A 1 172 ? -3.467 -7.130 -19.234 1.00 97.50 172 HIS A N 1
ATOM 1315 C CA . HIS A 1 172 ? -4.663 -7.949 -19.407 1.00 97.50 172 HIS A CA 1
ATOM 1316 C C . HIS A 1 172 ? -4.320 -9.221 -20.197 1.00 97.50 172 HIS A C 1
ATOM 1318 O O . HIS A 1 172 ? -3.572 -9.135 -21.175 1.00 97.50 172 HIS A O 1
ATOM 1324 N N . ALA A 1 173 ? -4.909 -10.370 -19.851 1.00 92.12 173 ALA A N 1
ATOM 1325 C CA . ALA A 1 173 ? -4.619 -11.666 -20.488 1.00 92.12 173 ALA A CA 1
ATOM 1326 C C . ALA A 1 173 ? -4.689 -11.619 -22.032 1.00 92.12 173 ALA A C 1
ATOM 1328 O O . ALA A 1 173 ? -3.856 -12.175 -22.750 1.00 92.12 173 ALA A O 1
ATOM 1329 N N . THR A 1 174 ? -5.651 -10.862 -22.572 1.00 95.81 174 THR A N 1
ATOM 1330 C CA . THR A 1 174 ? -5.793 -10.663 -24.026 1.00 95.81 174 THR A CA 1
ATOM 1331 C C . THR A 1 174 ? -4.628 -9.901 -24.657 1.00 95.81 174 THR A C 1
ATOM 1333 O O . THR A 1 174 ? -4.306 -10.155 -25.814 1.00 95.81 174 THR A O 1
ATOM 1336 N N . VAL A 1 175 ? -3.9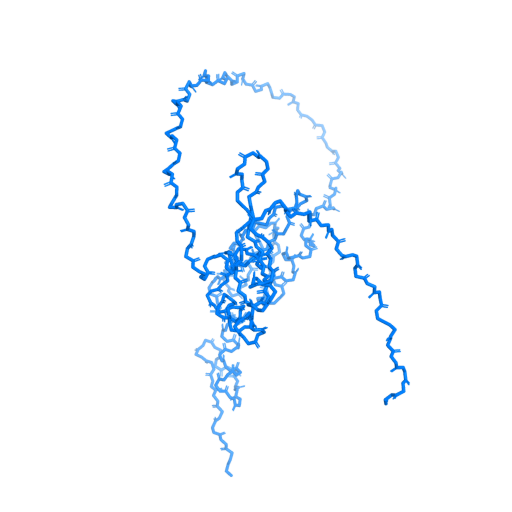84 -8.983 -23.934 1.00 94.44 175 VAL A N 1
ATOM 1337 C CA . VAL A 1 175 ? -2.781 -8.280 -24.403 1.00 94.44 175 VAL A CA 1
ATOM 1338 C C . VAL A 1 175 ? -1.598 -9.239 -24.398 1.00 94.44 175 VAL A C 1
ATOM 1340 O O . VAL A 1 175 ? -0.894 -9.313 -25.400 1.00 94.44 175 VAL A O 1
ATOM 1343 N N . ILE A 1 176 ? -1.441 -10.028 -23.331 1.00 92.25 176 ILE A N 1
ATOM 1344 C CA . ILE A 1 176 ? -0.364 -11.021 -23.198 1.00 92.25 176 ILE A CA 1
ATOM 1345 C C . ILE A 1 176 ? -0.401 -12.010 -24.365 1.00 92.25 176 ILE A C 1
ATOM 1347 O O . ILE A 1 176 ? 0.609 -12.216 -25.029 1.00 92.25 176 ILE A O 1
ATOM 1351 N N . SER A 1 177 ? -1.586 -12.533 -24.700 1.00 92.38 177 SER A N 1
ATOM 1352 C CA . SER A 1 177 ? -1.766 -13.468 -25.824 1.00 92.38 177 SER A CA 1
ATOM 1353 C C . SER A 1 177 ? -1.404 -12.896 -27.204 1.00 92.38 177 SER A C 1
ATOM 1355 O O . SER A 1 177 ? -1.244 -13.649 -28.162 1.00 92.38 177 SER A O 1
ATOM 1357 N N . ARG A 1 178 ? -1.306 -11.566 -27.322 1.00 93.69 178 ARG A N 1
ATOM 1358 C CA . ARG A 1 178 ? -0.972 -10.855 -28.563 1.00 93.69 178 ARG A CA 1
ATOM 1359 C C . ARG A 1 178 ? 0.488 -10.419 -28.620 1.00 93.69 178 ARG A C 1
ATOM 1361 O O . ARG A 1 178 ? 0.911 -9.928 -29.666 1.00 93.69 178 ARG A O 1
ATOM 1368 N N . LEU A 1 179 ? 1.239 -10.548 -27.524 1.00 89.62 179 LEU A N 1
ATOM 1369 C CA . LEU A 1 179 ? 2.651 -10.195 -27.518 1.00 89.62 179 LEU A CA 1
ATOM 1370 C C . LEU A 1 179 ? 3.426 -11.167 -28.421 1.00 89.62 179 LEU A C 1
ATOM 1372 O O . LEU A 1 179 ? 3.216 -12.380 -28.346 1.00 89.62 179 LEU A O 1
ATOM 1376 N N . PRO A 1 180 ? 4.311 -10.661 -29.295 1.00 87.62 180 PRO A N 1
ATOM 1377 C CA . PRO A 1 180 ? 5.154 -11.523 -30.105 1.00 87.62 180 PRO A CA 1
ATOM 1378 C C . PRO A 1 180 ? 6.182 -12.231 -29.215 1.00 87.62 180 PRO A C 1
ATOM 1380 O O . PRO A 1 180 ? 6.657 -11.671 -28.234 1.00 87.62 180 PRO A O 1
ATOM 1383 N N . ALA A 1 181 ? 6.606 -13.431 -29.609 1.00 82.00 181 ALA A N 1
ATOM 1384 C CA . ALA A 1 181 ? 7.689 -14.158 -28.935 1.00 82.00 181 ALA A CA 1
ATOM 1385 C C . ALA A 1 181 ? 9.089 -13.528 -29.143 1.00 82.00 181 ALA A C 1
ATOM 1387 O O . ALA A 1 181 ? 10.089 -14.084 -28.698 1.00 82.00 181 ALA A O 1
ATOM 1388 N N . GLY A 1 182 ? 9.172 -12.414 -29.877 1.00 81.88 182 GLY A N 1
ATOM 1389 C CA . GLY A 1 182 ? 10.412 -11.724 -30.224 1.00 81.88 182 GLY A CA 1
ATOM 1390 C C . GLY A 1 182 ? 10.696 -10.499 -29.347 1.00 81.88 182 GLY A C 1
ATOM 1391 O O . GLY A 1 182 ? 10.018 -10.280 -28.345 1.00 81.88 182 GLY A O 1
ATOM 1392 N N . PRO A 1 183 ? 11.688 -9.677 -29.732 1.00 80.19 183 PRO A N 1
ATOM 1393 C CA . PRO A 1 183 ? 12.007 -8.439 -29.032 1.00 80.19 183 PRO A CA 1
ATOM 1394 C C . PRO A 1 183 ? 10.795 -7.504 -28.982 1.00 80.19 183 PRO A C 1
ATOM 1396 O O . PRO A 1 183 ? 10.152 -7.259 -30.005 1.00 80.19 183 PRO A O 1
ATOM 1399 N N . VAL A 1 184 ? 10.503 -6.969 -27.798 1.00 83.69 184 VAL A N 1
ATOM 1400 C CA . VAL A 1 184 ? 9.443 -5.981 -27.579 1.00 83.69 184 VAL A CA 1
ATOM 1401 C C . VAL A 1 184 ? 10.090 -4.686 -27.113 1.00 83.69 184 VAL A C 1
ATOM 1403 O O . VAL A 1 184 ? 10.869 -4.683 -26.162 1.00 83.69 184 VAL A O 1
ATOM 1406 N N . GLU A 1 185 ? 9.763 -3.581 -27.774 1.00 85.94 185 GLU A N 1
ATOM 1407 C CA . GLU A 1 185 ? 10.138 -2.253 -27.298 1.00 85.94 185 GLU A CA 1
ATOM 1408 C C . GLU A 1 185 ? 9.142 -1.790 -26.235 1.00 85.94 185 GLU A C 1
ATOM 1410 O O . GLU A 1 185 ? 7.927 -1.807 -26.443 1.00 85.94 185 GLU A O 1
ATOM 1415 N N . LEU A 1 186 ? 9.659 -1.367 -25.085 1.00 86.12 186 LEU A N 1
ATOM 1416 C CA . LEU A 1 186 ? 8.861 -0.831 -23.990 1.00 86.12 186 LEU A CA 1
ATOM 1417 C C . LEU A 1 186 ? 9.110 0.668 -23.883 1.00 86.12 186 LEU A C 1
ATOM 1419 O O . LEU A 1 186 ? 10.252 1.110 -23.779 1.00 86.12 186 LEU A O 1
ATOM 1423 N N . GLY A 1 187 ? 8.034 1.451 -23.892 1.00 86.25 187 GLY A N 1
ATOM 1424 C CA . GLY A 1 187 ? 8.088 2.903 -23.769 1.00 86.25 187 GLY A CA 1
ATOM 1425 C C . GLY A 1 187 ? 7.065 3.407 -22.752 1.00 86.25 187 GLY A C 1
ATOM 1426 O O . GLY A 1 187 ? 5.966 2.851 -22.668 1.00 86.25 187 GLY A O 1
ATOM 1427 N N . PRO A 1 188 ? 7.388 4.450 -21.967 1.00 87.62 188 PRO A N 1
ATOM 1428 C CA . PRO A 1 188 ? 6.440 5.026 -21.026 1.00 87.62 188 PRO A CA 1
ATOM 1429 C C . PRO A 1 188 ? 5.275 5.680 -21.780 1.00 87.62 188 PRO A C 1
ATOM 1431 O O . PRO A 1 188 ? 5.480 6.518 -22.658 1.00 87.62 188 PRO A O 1
ATOM 1434 N N . ILE A 1 189 ? 4.038 5.351 -21.401 1.00 88.06 189 ILE A N 1
ATOM 1435 C CA . ILE A 1 189 ? 2.855 6.087 -21.860 1.00 88.06 189 ILE A CA 1
ATOM 1436 C C . ILE A 1 189 ? 2.633 7.254 -20.901 1.00 88.06 189 ILE A C 1
ATOM 1438 O O . ILE A 1 189 ? 2.257 7.064 -19.744 1.00 88.06 189 ILE A O 1
ATOM 1442 N N . VAL A 1 190 ? 2.861 8.476 -21.383 1.00 88.94 190 VAL A N 1
ATOM 1443 C CA . VAL A 1 190 ? 2.616 9.689 -20.598 1.00 88.94 190 VAL A CA 1
ATOM 1444 C C . VAL A 1 190 ? 1.104 9.877 -20.432 1.00 88.94 190 VAL A C 1
ATOM 1446 O O . VAL A 1 190 ? 0.396 9.989 -21.439 1.00 88.94 190 VAL A O 1
ATOM 1449 N N . PRO A 1 191 ? 0.577 9.936 -19.195 1.00 86.50 191 PRO A N 1
ATOM 1450 C CA . PRO A 1 191 ? -0.846 10.143 -18.975 1.00 86.50 191 PRO A CA 1
ATOM 1451 C C . PRO A 1 191 ? -1.275 11.493 -19.548 1.00 86.50 191 PRO A C 1
ATOM 1453 O O . PRO A 1 191 ? -0.753 12.541 -19.165 1.00 86.50 191 PRO A O 1
ATOM 1456 N N . GLN A 1 192 ? -2.266 11.491 -20.434 1.00 88.25 192 GLN A N 1
ATOM 1457 C CA . GLN A 1 192 ? -2.921 12.729 -20.838 1.00 88.25 192 GLN A CA 1
ATOM 1458 C C . GLN A 1 192 ? -3.916 13.140 -19.750 1.00 88.25 192 GLN A C 1
ATOM 1460 O O . GLN A 1 192 ? -4.710 12.321 -19.278 1.00 88.25 192 GLN A O 1
ATOM 1465 N N . LYS A 1 193 ? -3.882 14.414 -19.335 1.00 85.75 193 LYS A N 1
ATOM 1466 C CA . LYS A 1 193 ? -4.899 14.968 -18.432 1.00 85.75 193 LYS A CA 1
ATOM 1467 C C . LYS A 1 193 ? -6.264 14.802 -19.100 1.00 85.75 193 LYS A C 1
ATOM 1469 O O . LYS A 1 193 ? -6.519 15.417 -20.134 1.00 85.75 193 LYS A O 1
ATOM 1474 N N . ARG A 1 194 ? -7.137 13.977 -18.518 1.00 79.75 194 ARG A N 1
ATOM 1475 C CA . ARG A 1 194 ? -8.532 13.891 -18.961 1.00 79.75 194 ARG A CA 1
ATOM 1476 C C . ARG A 1 194 ? -9.181 15.240 -18.665 1.00 79.75 194 ARG A C 1
ATOM 1478 O O . ARG A 1 194 ? -9.076 15.726 -17.539 1.00 79.75 194 ARG A O 1
ATOM 1485 N N . LYS A 1 195 ? -9.807 15.859 -19.666 1.00 79.38 195 LYS A N 1
ATOM 1486 C CA . LYS A 1 195 ? -10.702 16.989 -19.409 1.00 79.38 195 LYS A CA 1
ATOM 1487 C C . LYS A 1 195 ? -11.883 16.427 -18.624 1.00 79.38 195 LYS A C 1
ATOM 1489 O O . LYS A 1 195 ? -12.420 15.390 -19.003 1.00 79.38 195 LYS A O 1
ATOM 1494 N N . LEU A 1 196 ? -12.206 17.045 -17.495 1.00 76.50 196 LEU A N 1
ATOM 1495 C CA . LEU A 1 196 ? -13.445 16.736 -16.800 1.00 76.50 196 LEU A CA 1
ATOM 1496 C C . LEU A 1 196 ? -14.556 17.309 -17.684 1.00 76.50 196 LEU A C 1
ATOM 1498 O O . LEU A 1 196 ? -14.552 18.513 -17.934 1.00 76.50 196 LEU A O 1
ATOM 1502 N N . ASP A 1 197 ? -15.435 16.469 -18.226 1.00 75.44 197 ASP A N 1
ATOM 1503 C CA . ASP A 1 197 ? -16.617 16.974 -18.920 1.00 75.44 197 ASP A CA 1
ATOM 1504 C C . ASP A 1 197 ? -17.522 17.628 -17.868 1.00 75.44 197 ASP A C 1
ATOM 1506 O O . ASP A 1 197 ? -18.135 16.943 -17.054 1.00 75.44 197 ASP A O 1
ATOM 1510 N N . GLU A 1 198 ? -17.583 18.961 -17.862 1.00 72.94 198 GLU A N 1
ATOM 1511 C CA . GLU A 1 198 ? -18.386 19.771 -16.927 1.00 72.94 198 GLU A CA 1
ATOM 1512 C C . GLU A 1 198 ? -19.907 19.703 -17.204 1.00 72.94 198 GLU A C 1
ATOM 1514 O O . GLU A 1 198 ? -20.657 20.572 -16.773 1.00 72.94 198 GLU A O 1
ATOM 1519 N N . ASN A 1 199 ? -20.384 18.672 -17.909 1.00 61.62 199 ASN A N 1
ATOM 1520 C CA . ASN A 1 199 ? -21.789 18.489 -18.292 1.00 61.62 199 ASN A CA 1
ATOM 1521 C C . ASN A 1 199 ? -22.404 17.223 -17.663 1.00 61.62 199 ASN A C 1
ATOM 1523 O O . ASN A 1 199 ? -22.921 16.359 -18.379 1.00 61.62 199 ASN A O 1
ATOM 1527 N N . GLN A 1 200 ? -22.361 17.105 -16.334 1.00 48.25 200 GLN A N 1
ATOM 1528 C CA . GLN A 1 200 ? -23.176 16.140 -15.579 1.00 48.25 200 GLN A CA 1
ATOM 1529 C C . GLN A 1 200 ? -23.968 16.822 -14.472 1.00 48.25 200 GLN A C 1
ATOM 1531 O O . GLN A 1 200 ? -23.367 17.634 -13.735 1.00 48.25 200 GLN A O 1
#

pLDDT: mean 82.07, std 15.61, range [38.25, 98.0]

Secondary structure (DSSP, 8-state):
-PPPPEE-SS-TT-EESSHHHHHHHHHHHS-SEEEEEEE-TTS-EEEEEEEEETTEEEPSSSS-EESSHHHHHHHHHTTTTTSS------------------PPP---PPPPPPPP---SS--HHHHHHHHTT-TTS-HHHHHHHHHHHHHTTEEEEEEE-TT--EEEEEEEHHHHTTS-SS-------PPP-PPP----

Sequence (200 aa):
MSAPKLKCSECPSQTFDSKEQRRRHCLEYHSESFVVSVTTKSGAVVKVVVEQVDGKYKCPFCAESVTTKRGSRKHVKENVCGWDNNQDEDEDEPGVTLPAVTLPESQVVPPLPEPPQLPETRAFDDAVLYSCGESHASDKEKRKTLGIVESLGLEPISIKDAVGIEQNALAHATVISRLPAGPVELGPIVPQKRKLDENQ

Foldseek 3Di:
DQDDWDAAPVGRPDTHSDPVVNVVCCVWQVDQKDWAWEQDPVRDTDIDIWGDDPRWTQAPLARDTHNTPVVNNCCRHVVVRDPPPPPPDDDDDDDDDDPDDDDPDDPPDPPDPDPPPPPPDDDFLCLQCVQVVNNPPDPVVSVVSVVVCVVVQWGWDWDADPVRDTHIHIDHPVVVVVDDPDDDDDDDDDDDPDDDPPPD

Radius of gyration: 27.93 Å; chains: 1; bounding box: 80×51×66 Å